Protein AF-0000000078556920 (afdb_homodimer)

Organism: NCBI:txid53326

Sequence (210 aa):
MHYLQLDPEGFAEDPSCLTLVLREEDHTIGNSLKHILCRMKDVEFCGYNVPHPLEDKILLRLQTRHGIPAGPLLLEALTHLETIFASIRGKFEKSYEDFTANGEAMHYLQLDPEGFAEDPSCLTLVLREEDHTIGNSLKHILCRMKDVEFCGYNVPHPLEDKILLRLQTRHGIPAGPLLLEALTHLETIFASIRGKFEKSYEDFTANGEA

Foldseek 3Di:
DWDKDWDVVVCVVPQQKTKMKTFQADPPVQVLLQVQQVPDPQWPDWHKDDPDPVGRMIIIMTGGHPPDGVVVVSVVSVVVVVVVVVVVVVVVVVVVCVCVVVVVD/DWDKDWDVVVCVVPQQKTKMKTFQADPPVQVLLQVQQVVDPQWPDWHKDDPDPVGRMIIIMTGGHPPDGVVVVSVVSVVVVVVVVVVVVVVVVVVVCVCVVVVVD

Radius of gyration: 18.87 Å; Cα contacts (8 Å, |Δi|>4): 352; chains: 2; bounding box: 39×63×43 Å

InterPro domains:
  IPR008193 DNA-directed RNA polymerase Rpb11, 13-16kDa subunit, conserved site [PS01154] (22-53)
  IPR009025 DNA-directed RNA polymerase, RBP11-like dimerisation domain [PF13656] (17-89)
  IPR022905 DNA-directed RNA polymerase subunit Rpo11-like [MF_00261] (10-92)
  IPR033898 DNA-directed RNA polymerases I and III subunit AC19 [cd07029] (9-92)
  IPR036603 RNA polymerase, RBP11-like subunit [G3DSA:3.30.1360.10] (5-102)
  IPR036603 RNA polymerase, RBP11-like subunit [SSF55257] (11-99)

Nearest PDB structures (foldseek):
  7ae1-assembly1_K  TM=9.166E-01  e=7.440E-09  Homo sapiens
  7aoc-assembly1_K  TM=8.907E-01  e=4.074E-08  Schizosaccharomyces pombe 972h-
  8bws-assembly1_K  TM=8.772E-01  e=4.339E-08  Saccharomyces cerevisiae S288C
  8xmc-assembly1_K  TM=8.483E-01  e=9.238E-08  Arabidopsis thaliana
  6eu2-assembly1_K  TM=8.686E-01  e=4.750E-07  Saccharomyces cerevisiae S288C

Solvent-accessible surface area (backbone atoms only — not comparable to full-atom values): 11089 Å² total; per-residue (Å²): 129,74,46,75,44,72,46,61,67,60,25,70,78,36,48,25,35,42,45,35,38,38,32,78,31,59,66,55,60,46,52,40,50,35,56,51,47,64,67,36,87,61,40,70,43,56,47,62,44,59,88,42,91,86,47,50,34,31,43,37,41,39,30,28,37,92,93,36,58,26,63,64,54,51,53,50,52,34,49,50,54,20,50,51,32,46,50,50,40,53,54,49,53,53,53,50,46,55,48,56,58,55,59,76,99,131,75,46,75,44,72,47,62,69,60,24,70,78,36,48,24,35,40,47,36,38,38,33,80,34,58,67,53,58,47,50,41,49,34,54,50,47,65,69,36,89,61,42,69,44,57,47,62,44,60,87,42,89,86,47,49,33,30,42,37,40,37,32,29,38,91,92,36,57,26,63,66,53,52,51,50,52,32,50,49,53,21,51,51,32,45,51,50,40,54,53,47,52,53,53,51,48,56,48,56,59,54,60,79,101

Secondary structure (DSSP, 8-state):
---EEE-HHHHHH-TTEEEEEEES--HHHHHHHHHHHTTSTTEEEEEEE-S-TTSSEEEEEEEEPTT--HHHHHHHHHHHHHHHHHHHHHHHHHHHHHHHHHHT-/---EEE-HHHHHH-TTEEEEEEES--HHHHHHHHHHHTTSTTEEEEEEE-S-TTSSEEEEEEEEPTT--HHHHHHHHHHHHHHHHHHHHHHHHHHHHHHHHHHT-

pLDDT: mean 87.62, std 11.42, range [39.06, 98.25]

Structure (mmCIF, N/CA/C/O backbone):
data_AF-0000000078556920-model_v1
#
loop_
_entity.id
_entity.type
_entity.pdbx_description
1 polymer 'DNA-directed RNA polymerase I subunit D'
#
loop_
_atom_site.group_PDB
_atom_site.id
_atom_site.type_symbol
_atom_site.label_atom_id
_atom_site.label_alt_id
_atom_site.label_comp_id
_atom_site.label_asym_id
_atom_site.label_entity_id
_atom_site.label_seq_id
_atom_site.pdbx_PDB_ins_code
_atom_site.Cartn_x
_atom_site.Cartn_y
_atom_site.Cartn_z
_atom_site.occupancy
_atom_site.B_iso_or_equiv
_atom_site.auth_seq_id
_atom_site.auth_comp_id
_atom_site.auth_asym_id
_atom_site.auth_atom_id
_atom_site.pdbx_PDB_model_num
ATOM 1 N N . MET A 1 1 ? -11 -11.289 10.266 1 49.44 1 MET A N 1
ATOM 2 C CA . MET A 1 1 ? -9.891 -12.18 9.922 1 49.44 1 MET A CA 1
ATOM 3 C C . MET A 1 1 ? -9.711 -12.25 8.406 1 49.44 1 MET A C 1
ATOM 5 O O . MET A 1 1 ? -10.68 -12.453 7.672 1 49.44 1 MET A O 1
ATOM 9 N N . HIS A 1 2 ? -8.617 -11.656 7.859 1 64.69 2 HIS A N 1
ATOM 10 C CA . HIS A 1 2 ? -8.406 -11.633 6.418 1 64.69 2 HIS A CA 1
ATOM 11 C C . HIS A 1 2 ? -8.156 -13.031 5.871 1 64.69 2 HIS A C 1
ATOM 13 O O . HIS A 1 2 ? -7.391 -13.805 6.457 1 64.69 2 HIS A O 1
ATOM 19 N N . TYR A 1 3 ? -9.148 -13.438 5.191 1 76.06 3 TYR A N 1
ATOM 20 C CA . TYR A 1 3 ? -9.031 -14.766 4.605 1 76.06 3 TYR A CA 1
ATOM 21 C C . TYR A 1 3 ? -8.32 -14.711 3.262 1 76.06 3 TYR A C 1
ATOM 23 O O . TYR A 1 3 ? -8.531 -13.781 2.477 1 76.06 3 TYR A O 1
ATOM 31 N N . LEU A 1 4 ? -7.297 -15.539 3.145 1 87.62 4 LEU A N 1
ATOM 32 C CA . LEU A 1 4 ? -6.543 -15.672 1.901 1 87.62 4 LEU A CA 1
ATOM 33 C C . LEU A 1 4 ? -6.664 -17.078 1.341 1 87.62 4 LEU A C 1
ATOM 35 O O . LEU A 1 4 ? -6.488 -18.062 2.07 1 87.62 4 LEU A O 1
ATOM 39 N N . GLN A 1 5 ? -7.176 -17.125 0.137 1 87.81 5 GLN A N 1
ATOM 40 C CA . GLN A 1 5 ? -7.312 -18.422 -0.519 1 87.81 5 GLN A CA 1
ATOM 41 C C . GLN A 1 5 ? -6.48 -18.469 -1.798 1 87.81 5 GLN A C 1
ATOM 43 O O . GLN A 1 5 ? -6.543 -17.562 -2.627 1 87.81 5 GLN A O 1
ATOM 48 N N . LEU A 1 6 ? -5.691 -19.469 -1.879 1 88.06 6 LEU A N 1
ATOM 49 C CA . LEU A 1 6 ? -4.895 -19.734 -3.068 1 88.06 6 LEU A CA 1
ATOM 50 C C . LEU A 1 6 ? -5.508 -20.875 -3.889 1 88.06 6 LEU A C 1
ATOM 52 O O . LEU A 1 6 ? -6.16 -21.766 -3.338 1 88.06 6 LEU A O 1
ATOM 56 N N . ASP A 1 7 ? -5.484 -20.734 -5.238 1 85.25 7 ASP A N 1
ATOM 57 C CA . ASP A 1 7 ? -5.859 -21.828 -6.125 1 85.25 7 ASP A CA 1
ATOM 58 C C . ASP A 1 7 ? -4.688 -22.781 -6.352 1 85.25 7 ASP A C 1
ATOM 60 O O . ASP A 1 7 ? -3.934 -22.625 -7.316 1 85.25 7 ASP A O 1
ATOM 64 N N . PRO A 1 8 ? -4.648 -23.797 -5.574 1 83.38 8 PRO A N 1
ATOM 65 C CA . PRO A 1 8 ? -3.475 -24.672 -5.652 1 83.38 8 PRO A CA 1
ATOM 66 C C . PRO A 1 8 ? -3.434 -25.484 -6.941 1 83.38 8 PRO A C 1
ATOM 68 O O . PRO A 1 8 ? -2.354 -25.797 -7.449 1 83.38 8 PRO A O 1
ATOM 71 N N . GLU A 1 9 ? -4.617 -25.828 -7.363 1 84.56 9 GLU A N 1
ATOM 72 C CA . GLU A 1 9 ? -4.668 -26.625 -8.586 1 84.56 9 GLU A CA 1
ATOM 73 C C . GLU A 1 9 ? -4.152 -25.828 -9.781 1 84.56 9 GLU A C 1
ATOM 75 O O . GLU A 1 9 ? -3.336 -26.344 -10.562 1 84.56 9 GLU A O 1
ATOM 80 N N . GLY A 1 10 ? -4.68 -24.625 -9.898 1 86.5 10 GLY A N 1
ATOM 81 C CA . GLY A 1 10 ? -4.195 -23.781 -10.977 1 86.5 10 GLY A CA 1
ATOM 82 C C . GLY A 1 10 ? -2.705 -23.516 -10.898 1 86.5 10 GLY A C 1
ATOM 83 O O . GLY A 1 10 ? -2.01 -23.531 -11.914 1 86.5 10 GLY A O 1
ATOM 84 N N . PHE A 1 11 ? -2.229 -23.359 -9.797 1 88.38 11 PHE A N 1
ATOM 85 C CA . PHE A 1 11 ? -0.821 -23.047 -9.578 1 88.38 11 PHE A CA 1
ATOM 86 C C . PHE A 1 11 ? 0.053 -24.266 -9.859 1 88.38 11 PHE A C 1
ATOM 88 O O . PHE A 1 11 ? 1.164 -24.125 -10.375 1 88.38 11 PHE A O 1
ATOM 95 N N . ALA A 1 12 ? -0.425 -25.406 -9.516 1 86.38 12 ALA A N 1
ATOM 96 C CA . ALA A 1 12 ? 0.303 -26.641 -9.797 1 86.38 12 ALA A CA 1
ATOM 97 C C . ALA A 1 12 ? 0.448 -26.875 -11.297 1 86.38 12 ALA A C 1
ATOM 99 O O . ALA A 1 12 ? 1.488 -27.344 -11.766 1 86.38 12 ALA A O 1
ATOM 100 N N . GLU A 1 13 ? -0.584 -26.547 -12.016 1 90.62 13 GLU A N 1
ATOM 101 C CA . GLU A 1 13 ? -0.593 -26.719 -13.469 1 90.62 13 GLU A CA 1
ATOM 102 C C . GLU A 1 13 ? 0.362 -25.734 -14.141 1 90.62 13 GLU A C 1
ATOM 104 O O . GLU A 1 13 ? 1.048 -26.094 -15.102 1 90.62 13 GLU A O 1
ATOM 109 N N . ASP A 1 14 ? 0.4 -24.5 -13.633 1 93.88 14 ASP A N 1
ATOM 110 C CA . ASP A 1 14 ? 1.263 -23.453 -14.156 1 93.88 14 ASP A CA 1
ATOM 111 C C . ASP A 1 14 ? 1.838 -22.594 -13.023 1 93.88 14 ASP A C 1
ATOM 113 O O . ASP A 1 14 ? 1.221 -21.609 -12.602 1 93.88 14 ASP A O 1
ATOM 117 N N . PRO A 1 15 ? 3.033 -22.828 -12.578 1 93.94 15 PRO A N 1
ATOM 118 C CA . PRO A 1 15 ? 3.633 -22.141 -11.438 1 93.94 15 PRO A CA 1
ATOM 119 C C . PRO A 1 15 ? 3.861 -20.656 -11.703 1 93.94 15 PRO A C 1
ATOM 121 O O . PRO A 1 15 ? 4.148 -19.891 -10.773 1 93.94 15 PRO A O 1
ATOM 124 N N . SER A 1 16 ? 3.723 -20.312 -13.008 1 96.56 16 SER A N 1
ATOM 125 C CA . SER A 1 16 ? 3.9 -18.891 -13.344 1 96.56 16 SER A CA 1
ATOM 126 C C . SER A 1 16 ? 2.59 -18.125 -13.219 1 96.56 16 SER A C 1
ATOM 128 O O . SER A 1 16 ? 2.562 -16.906 -13.383 1 96.56 16 SER A O 1
ATOM 130 N N . CYS A 1 17 ? 1.573 -18.844 -12.898 1 95.81 17 CYS A N 1
ATOM 131 C CA . CYS A 1 17 ? 0.247 -18.25 -12.766 1 95.81 17 CYS A CA 1
ATOM 132 C C . CYS A 1 17 ? -0.309 -18.469 -11.359 1 95.81 17 CYS A C 1
ATOM 134 O O . CYS A 1 17 ? -0.398 -19.609 -10.891 1 95.81 17 CYS A O 1
ATOM 136 N N . LEU A 1 18 ? -0.634 -17.391 -10.711 1 95.31 18 LEU A N 1
ATOM 137 C CA . LEU A 1 18 ? -1.156 -17.453 -9.352 1 95.31 18 LEU A CA 1
ATOM 138 C C . LEU A 1 18 ? -2.455 -16.656 -9.234 1 95.31 18 LEU A C 1
ATOM 140 O O . LEU A 1 18 ? -2.545 -15.531 -9.734 1 95.31 18 LEU A O 1
ATOM 144 N N . THR A 1 19 ? -3.443 -17.266 -8.719 1 93.81 19 THR A N 1
ATOM 145 C CA . THR A 1 19 ? -4.711 -16.625 -8.398 1 93.81 19 THR A CA 1
ATOM 146 C C . THR A 1 19 ? -4.984 -16.672 -6.895 1 93.81 19 THR A C 1
ATOM 148 O O . THR A 1 19 ? -4.859 -17.734 -6.277 1 93.81 19 THR A O 1
ATOM 151 N N . LEU A 1 20 ? -5.336 -15.508 -6.418 1 93.38 20 LEU A N 1
ATOM 152 C CA . LEU A 1 20 ? -5.527 -15.367 -4.98 1 93.38 20 LEU A CA 1
ATOM 153 C C . LEU A 1 20 ? -6.832 -14.641 -4.672 1 93.38 20 LEU A C 1
ATOM 155 O O . LEU A 1 20 ? -7.18 -13.664 -5.344 1 93.38 20 LEU A O 1
ATOM 159 N N . VAL A 1 21 ? -7.523 -15.133 -3.672 1 91 21 VAL A N 1
ATOM 160 C CA . VAL A 1 21 ? -8.703 -14.445 -3.15 1 91 21 VAL A CA 1
ATOM 161 C C . VAL A 1 21 ? -8.383 -13.82 -1.794 1 91 21 VAL A C 1
ATOM 163 O O . VAL A 1 21 ? -7.895 -14.508 -0.891 1 91 21 VAL A O 1
ATOM 166 N N . LEU A 1 22 ? -8.5 -12.547 -1.725 1 90.12 22 LEU A N 1
ATOM 167 C CA . LEU A 1 22 ? -8.32 -11.812 -0.479 1 90.12 22 LEU A CA 1
ATOM 168 C C . LEU A 1 22 ? -9.656 -11.281 0.039 1 90.12 22 LEU A C 1
ATOM 170 O O . LEU A 1 22 ? -10.344 -10.531 -0.658 1 90.12 22 LEU A O 1
ATOM 174 N N . ARG A 1 23 ? -9.945 -11.555 1.294 1 84.19 23 ARG A N 1
ATOM 175 C CA . ARG A 1 23 ? -11.227 -11.141 1.854 1 84.19 23 ARG A CA 1
ATOM 176 C C . ARG A 1 23 ? -11.062 -9.945 2.783 1 84.19 23 ARG A C 1
ATOM 178 O O . ARG A 1 23 ? -10 -9.758 3.375 1 84.19 23 ARG A O 1
ATOM 185 N N . GLU A 1 24 ? -12.148 -9.156 2.971 1 73.94 24 GLU A N 1
ATOM 186 C CA . GLU A 1 24 ? -12.258 -7.988 3.838 1 73.94 24 GLU A CA 1
ATOM 187 C C . GLU A 1 24 ? -11.328 -6.875 3.379 1 73.94 24 GLU A C 1
ATOM 189 O O . GLU A 1 24 ? -10.75 -6.16 4.203 1 73.94 24 GLU A O 1
ATOM 194 N N . GLU A 1 25 ? -11.031 -7.055 2.221 1 64.81 25 GLU A N 1
ATOM 195 C CA . GLU A 1 25 ? -10.18 -6.023 1.637 1 64.81 25 GLU A CA 1
ATOM 196 C C . GLU A 1 25 ? -10.82 -5.422 0.388 1 64.81 25 GLU A C 1
ATOM 198 O O . GLU A 1 25 ? -11.617 -6.078 -0.285 1 64.81 25 GLU A O 1
ATOM 203 N N . ASP A 1 26 ? -10.688 -4.102 0.328 1 68.38 26 ASP A N 1
ATOM 204 C CA . ASP A 1 26 ? -11.203 -3.465 -0.88 1 68.38 26 ASP A CA 1
ATOM 205 C C . ASP A 1 26 ? -10.078 -3.143 -1.855 1 68.38 26 ASP A C 1
ATOM 207 O O . ASP A 1 26 ? -9.023 -3.781 -1.825 1 68.38 26 ASP A O 1
ATOM 211 N N . HIS A 1 27 ? -10.391 -2.135 -2.57 1 78.19 27 HIS A N 1
ATOM 212 C CA . HIS A 1 27 ? -9.578 -1.709 -3.705 1 78.19 27 HIS A CA 1
ATOM 213 C C . HIS A 1 27 ? -8.203 -1.241 -3.254 1 78.19 27 HIS A C 1
ATOM 215 O O . HIS A 1 27 ? -7.242 -1.279 -4.027 1 78.19 27 HIS A O 1
ATOM 221 N N . THR A 1 28 ? -8.195 -1.117 -1.948 1 77.69 28 THR A N 1
ATOM 222 C CA . THR A 1 28 ? -6.941 -0.54 -1.484 1 77.69 28 THR A CA 1
ATOM 223 C C . THR A 1 28 ? -5.797 -1.534 -1.65 1 77.69 28 THR A C 1
ATOM 225 O O . THR A 1 28 ? -4.773 -1.215 -2.26 1 77.69 28 THR A O 1
ATOM 228 N N . ILE A 1 29 ? -5.902 -2.779 -1.329 1 85.38 29 ILE A N 1
ATOM 229 C CA . ILE A 1 29 ? -4.863 -3.801 -1.395 1 85.38 29 ILE A CA 1
ATOM 230 C C . ILE A 1 29 ? -4.629 -4.207 -2.848 1 85.38 29 ILE A C 1
ATOM 232 O O . ILE A 1 29 ? -3.486 -4.238 -3.312 1 85.38 29 ILE A O 1
ATOM 236 N N . GLY A 1 30 ? -5.742 -4.438 -3.527 1 88.81 30 GLY A N 1
ATOM 237 C CA . GLY A 1 30 ? -5.633 -4.793 -4.934 1 88.81 30 GLY A CA 1
ATOM 238 C C . GLY A 1 30 ? -4.859 -3.773 -5.75 1 88.81 30 GLY A C 1
ATOM 239 O O . GLY A 1 30 ? -3.967 -4.133 -6.516 1 88.81 30 GLY A O 1
ATOM 240 N N . ASN A 1 31 ? -5.234 -2.547 -5.5 1 86.56 31 ASN A N 1
ATOM 241 C CA . ASN A 1 31 ? -4.598 -1.449 -6.223 1 86.56 31 ASN A CA 1
ATOM 242 C C . ASN A 1 31 ? -3.107 -1.357 -5.902 1 86.56 31 ASN A C 1
ATOM 244 O O . ASN A 1 31 ? -2.287 -1.186 -6.805 1 86.56 31 ASN A O 1
ATOM 248 N N . SER A 1 32 ? -2.746 -1.462 -4.676 1 87.81 32 SER A N 1
ATOM 249 C CA . SER A 1 32 ? -1.354 -1.357 -4.25 1 87.81 32 SER A CA 1
ATOM 250 C C . SER A 1 32 ? -0.513 -2.492 -4.824 1 87.81 32 SER A C 1
ATOM 252 O O . SER A 1 32 ? 0.58 -2.26 -5.344 1 87.81 32 SER A O 1
ATOM 254 N N . LEU A 1 33 ? -1.027 -3.639 -4.762 1 91.5 33 LEU A N 1
ATOM 255 C CA . LEU A 1 33 ? -0.315 -4.801 -5.277 1 91.5 33 LEU A CA 1
ATOM 256 C C . LEU A 1 33 ? -0.15 -4.711 -6.793 1 91.5 33 LEU A C 1
ATOM 258 O O . LEU A 1 33 ? 0.941 -4.945 -7.316 1 91.5 33 LEU A O 1
ATOM 262 N N . LYS A 1 34 ? -1.208 -4.363 -7.414 1 91.25 34 LYS A N 1
ATOM 263 C CA . LYS A 1 34 ? -1.12 -4.219 -8.867 1 91.25 34 LYS A CA 1
ATOM 264 C C . LYS A 1 34 ? -0.047 -3.205 -9.25 1 91.25 34 LYS A C 1
ATOM 266 O O . LYS A 1 34 ? 0.768 -3.463 -10.141 1 91.25 34 LYS A O 1
ATOM 271 N N . HIS A 1 35 ? -0.033 -2.143 -8.578 1 87.75 35 HIS A N 1
ATOM 272 C CA . HIS A 1 35 ? 0.879 -1.051 -8.898 1 87.75 35 HIS A CA 1
ATOM 273 C C . HIS A 1 35 ? 2.334 -1.49 -8.766 1 87.75 35 HIS A C 1
ATOM 275 O O . HIS A 1 35 ? 3.168 -1.153 -9.609 1 87.75 35 HIS A O 1
ATOM 281 N N . ILE A 1 36 ? 2.67 -2.236 -7.777 1 89 36 ILE A N 1
ATOM 282 C CA . ILE A 1 36 ? 4.062 -2.615 -7.562 1 89 36 ILE A CA 1
ATOM 283 C C . ILE A 1 36 ? 4.414 -3.803 -8.453 1 89 36 ILE A C 1
ATOM 285 O O . ILE A 1 36 ? 5.516 -3.861 -9.016 1 89 36 ILE A O 1
ATOM 289 N N . LEU A 1 37 ? 3.521 -4.738 -8.578 1 94.25 37 LEU A N 1
ATOM 290 C CA . LEU A 1 37 ? 3.805 -5.953 -9.336 1 94.25 37 LEU A CA 1
ATOM 291 C C . LEU A 1 37 ? 4.02 -5.637 -10.812 1 94.25 37 LEU A C 1
ATOM 293 O O . LEU A 1 37 ? 4.922 -6.195 -11.445 1 94.25 37 LEU A O 1
ATOM 297 N N . CYS A 1 38 ? 3.305 -4.715 -11.32 1 92.88 38 CYS A N 1
ATOM 298 C CA . CYS A 1 38 ? 3.406 -4.359 -12.727 1 92.88 38 CYS A CA 1
ATOM 299 C C . CYS A 1 38 ? 4.746 -3.695 -13.031 1 92.88 38 CYS A C 1
ATOM 301 O O . CYS A 1 38 ? 5.141 -3.588 -14.195 1 92.88 38 CYS A O 1
ATOM 303 N N . ARG A 1 39 ? 5.41 -3.342 -12.062 1 87.62 39 ARG A N 1
ATOM 304 C CA . ARG A 1 39 ? 6.695 -2.678 -12.25 1 87.62 39 ARG A CA 1
ATOM 305 C C . ARG A 1 39 ? 7.848 -3.674 -12.156 1 87.62 39 ARG A C 1
ATOM 307 O O . ARG A 1 39 ? 9 -3.324 -12.414 1 87.62 39 ARG A O 1
ATOM 314 N N . MET A 1 40 ? 7.562 -4.875 -11.812 1 92.25 40 MET A N 1
ATOM 315 C CA . MET A 1 40 ? 8.594 -5.898 -11.68 1 92.25 40 MET A CA 1
ATOM 316 C C . MET A 1 40 ? 8.906 -6.535 -13.031 1 92.25 40 MET A C 1
ATOM 318 O O . MET A 1 40 ? 7.996 -6.891 -13.781 1 92.25 40 MET A O 1
ATOM 322 N N . LYS A 1 41 ? 10.117 -6.695 -13.32 1 95.06 41 LYS A N 1
ATOM 323 C CA . LYS A 1 41 ? 10.586 -7.109 -14.641 1 95.06 41 LYS A CA 1
ATOM 324 C C . LYS A 1 41 ? 10.086 -8.508 -14.984 1 95.06 41 LYS A C 1
ATOM 326 O O . LYS A 1 41 ? 9.852 -8.82 -16.156 1 95.06 41 LYS A O 1
ATOM 331 N N . ASP A 1 42 ? 9.883 -9.367 -14 1 97.5 42 ASP A N 1
ATOM 332 C CA . ASP A 1 42 ? 9.547 -10.766 -14.266 1 97.5 42 ASP A CA 1
ATOM 333 C C . ASP A 1 42 ? 8.031 -10.969 -14.258 1 97.5 42 ASP A C 1
ATOM 335 O O . ASP A 1 42 ? 7.551 -12.094 -14.391 1 97.5 42 ASP A O 1
ATOM 339 N N . VAL A 1 43 ? 7.277 -9.859 -14.148 1 97.62 43 VAL A N 1
ATOM 340 C CA . VAL A 1 43 ? 5.82 -9.938 -14.164 1 97.62 43 VAL A CA 1
ATOM 341 C C . VAL A 1 43 ? 5.301 -9.656 -15.57 1 97.62 43 VAL A C 1
ATOM 343 O O . VAL A 1 43 ? 5.684 -8.656 -16.188 1 97.62 43 VAL A O 1
ATOM 346 N N . GLU A 1 44 ? 4.562 -10.531 -16.062 1 97.88 44 GLU A N 1
ATOM 347 C CA . GLU A 1 44 ? 3.934 -10.352 -17.375 1 97.88 44 GLU A CA 1
ATOM 348 C C . GLU A 1 44 ? 2.604 -9.617 -17.25 1 97.88 44 GLU A C 1
ATOM 350 O O . GLU A 1 44 ? 2.291 -8.742 -18.062 1 97.88 44 GLU A O 1
ATOM 355 N N . PHE A 1 45 ? 1.924 -10.008 -16.312 1 97.88 45 PHE A N 1
ATOM 356 C CA . PHE A 1 45 ? 0.599 -9.43 -16.109 1 97.88 45 PHE A CA 1
ATOM 357 C C . PHE A 1 45 ? 0.185 -9.523 -14.648 1 97.88 45 PHE A C 1
ATOM 359 O O . PHE A 1 45 ? 0.466 -10.523 -13.984 1 97.88 45 PHE A O 1
ATOM 366 N N . CYS A 1 46 ? -0.496 -8.438 -14.117 1 97.25 46 CYS A N 1
ATOM 367 C CA . CYS A 1 46 ? -1.165 -8.461 -12.82 1 97.25 46 CYS A CA 1
ATOM 368 C C . CYS A 1 46 ? -2.467 -7.668 -12.867 1 97.25 46 CYS A C 1
ATOM 370 O O . CYS A 1 46 ? -2.504 -6.559 -13.398 1 97.25 46 CYS A O 1
ATOM 372 N N . GLY A 1 47 ? -3.492 -8.227 -12.375 1 94.94 47 GLY A N 1
ATOM 373 C CA . GLY A 1 47 ? -4.789 -7.574 -12.266 1 94.94 47 GLY A CA 1
ATOM 374 C C . GLY A 1 47 ? -5.582 -8.039 -11.055 1 94.94 47 GLY A C 1
ATOM 375 O O . GLY A 1 47 ? -5.238 -9.039 -10.422 1 94.94 47 GLY A O 1
ATOM 376 N N . TYR A 1 48 ? -6.461 -7.164 -10.68 1 92.81 48 TYR A N 1
ATOM 377 C CA . TYR A 1 48 ? -7.375 -7.59 -9.625 1 92.81 48 TYR A CA 1
ATOM 378 C C . TYR A 1 48 ? -8.805 -7.168 -9.945 1 92.81 48 TYR A C 1
ATOM 380 O O . TYR A 1 48 ? -9.031 -6.207 -10.688 1 92.81 48 TYR A O 1
ATOM 388 N N . ASN A 1 49 ? -9.758 -7.941 -9.547 1 89.25 49 ASN A N 1
ATOM 389 C CA . ASN A 1 49 ? -11.172 -7.641 -9.703 1 89.25 49 ASN A CA 1
ATOM 390 C C . ASN A 1 49 ? -11.922 -7.781 -8.383 1 89.25 49 ASN A C 1
ATOM 392 O O . ASN A 1 49 ? -11.453 -8.453 -7.461 1 89.25 49 ASN A O 1
ATOM 396 N N . VAL A 1 50 ? -12.992 -6.969 -8.367 1 85.38 50 VAL A N 1
ATOM 397 C CA . VAL A 1 50 ? -13.945 -7.094 -7.273 1 85.38 50 VAL A CA 1
ATOM 398 C C . VAL A 1 50 ? -15.234 -7.746 -7.777 1 85.38 50 VAL A C 1
ATOM 400 O O . VAL A 1 50 ? -16.094 -7.07 -8.336 1 85.38 50 VAL A O 1
ATOM 403 N N . PRO A 1 51 ? -15.297 -9.055 -7.684 1 80.88 51 PRO A N 1
ATOM 404 C CA . PRO A 1 51 ? -16.406 -9.773 -8.32 1 80.88 51 PRO A CA 1
ATOM 405 C C . PRO A 1 51 ? -17.766 -9.242 -7.914 1 80.88 51 PRO A C 1
ATOM 407 O O . PRO A 1 51 ? -18.703 -9.234 -8.727 1 80.88 51 PRO A O 1
ATOM 410 N N . HIS A 1 52 ? -18.031 -8.953 -6.625 1 78.88 52 HIS A N 1
ATOM 411 C CA . HIS A 1 52 ? -19.297 -8.367 -6.203 1 78.88 52 HIS A CA 1
ATOM 412 C C . HIS A 1 52 ? -19.062 -7.105 -5.383 1 78.88 52 HIS A C 1
ATOM 414 O O . HIS A 1 52 ? -18.484 -7.16 -4.297 1 78.88 52 HIS A O 1
ATOM 420 N N . PRO A 1 53 ? -19.516 -6.027 -5.895 1 69.12 53 PRO A N 1
ATOM 421 C CA . PRO A 1 53 ? -19.281 -4.746 -5.227 1 69.12 53 PRO A CA 1
ATOM 422 C C . PRO A 1 53 ? -19.719 -4.75 -3.766 1 69.12 53 PRO A C 1
ATOM 424 O O . PRO A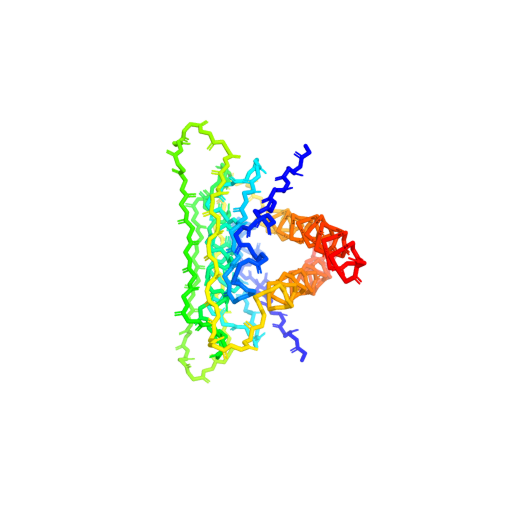 1 53 ? -19.219 -3.961 -2.963 1 69.12 53 PRO A O 1
ATOM 427 N N . LEU A 1 54 ? -20.547 -5.742 -3.58 1 73.69 54 LEU A N 1
ATOM 428 C CA . LEU A 1 54 ? -21.078 -5.754 -2.221 1 73.69 54 LEU A CA 1
ATOM 429 C C . LEU A 1 54 ? -20.234 -6.668 -1.325 1 73.69 54 LEU A C 1
ATOM 431 O O . LEU A 1 54 ? -20.391 -6.645 -0.101 1 73.69 54 LEU A O 1
ATOM 435 N N . GLU A 1 55 ? -19.406 -7.398 -1.985 1 73.69 55 GLU A N 1
ATOM 436 C CA . GLU A 1 55 ? -18.547 -8.273 -1.203 1 73.69 55 GLU A CA 1
ATOM 437 C C . GLU A 1 55 ? -17.172 -7.652 -0.997 1 73.69 55 GLU A C 1
ATOM 439 O O . GLU A 1 55 ? -16.625 -7.023 -1.905 1 73.69 55 GLU A O 1
ATOM 444 N N . ASP A 1 56 ? -16.719 -7.816 0.25 1 79 56 ASP A N 1
ATOM 445 C CA . ASP A 1 56 ? -15.391 -7.328 0.594 1 79 56 ASP A CA 1
ATOM 446 C C . ASP A 1 56 ? -14.32 -8.367 0.254 1 79 56 ASP A C 1
ATOM 448 O O . ASP A 1 56 ? -13.68 -8.922 1.148 1 79 56 ASP A O 1
ATOM 452 N N . LYS A 1 57 ? -14.312 -8.742 -1.03 1 84.88 57 LYS A N 1
ATOM 453 C CA . LYS A 1 57 ? -13.281 -9.672 -1.48 1 84.88 57 LYS A CA 1
ATOM 454 C C . LYS A 1 57 ? -12.703 -9.234 -2.824 1 84.88 57 LYS A C 1
ATOM 456 O O . LYS A 1 57 ? -13.406 -8.656 -3.654 1 84.88 57 LYS A O 1
ATOM 461 N N . ILE A 1 58 ? -11.445 -9.5 -2.984 1 88.81 58 ILE A N 1
ATOM 462 C CA . ILE A 1 58 ? -10.82 -9.227 -4.273 1 88.81 58 ILE A CA 1
ATOM 463 C C . ILE A 1 58 ? -10.156 -10.5 -4.801 1 88.81 58 ILE A C 1
ATOM 465 O O . ILE A 1 58 ? -9.719 -11.352 -4.023 1 88.81 58 ILE A O 1
ATOM 469 N N . LEU A 1 59 ? -10.281 -10.656 -6.125 1 92.19 59 LEU A N 1
ATOM 470 C CA . LEU A 1 59 ? -9.531 -11.695 -6.824 1 92.19 59 LEU A CA 1
ATOM 471 C C . LEU A 1 59 ? -8.305 -11.117 -7.512 1 92.19 59 LEU A C 1
ATOM 473 O O . LEU A 1 59 ? -8.422 -10.227 -8.359 1 92.19 59 LEU A O 1
ATOM 477 N N . LEU A 1 60 ? -7.125 -11.586 -7.074 1 95.12 60 LEU A N 1
ATOM 478 C CA . LEU A 1 60 ? -5.859 -11.141 -7.652 1 95.12 60 LEU A CA 1
ATOM 479 C C . LEU A 1 60 ? -5.273 -12.211 -8.562 1 95.12 60 LEU A C 1
ATOM 481 O O . LEU A 1 60 ? -5.156 -13.375 -8.164 1 95.12 60 LEU A O 1
ATOM 485 N N . ARG A 1 61 ? -5.008 -11.82 -9.766 1 95.94 61 ARG A N 1
ATOM 486 C CA . ARG A 1 61 ? -4.312 -12.711 -10.688 1 95.94 61 ARG A CA 1
ATOM 487 C C . ARG A 1 61 ? -2.932 -12.164 -11.039 1 95.94 61 ARG A C 1
ATOM 489 O O . ARG A 1 61 ? -2.789 -10.984 -11.367 1 95.94 61 ARG A O 1
ATOM 496 N N . LEU A 1 62 ? -1.938 -13.031 -10.914 1 97.81 62 LEU A N 1
ATOM 497 C CA . LEU A 1 62 ? -0.547 -12.703 -11.211 1 97.81 62 LEU A CA 1
ATOM 498 C C . LEU A 1 62 ? 0.04 -13.703 -12.203 1 97.81 62 LEU A C 1
ATOM 500 O O . LEU A 1 62 ? -0.031 -14.914 -11.992 1 97.81 62 LEU A O 1
ATOM 504 N N . GLN A 1 63 ? 0.474 -13.164 -13.305 1 98.19 63 GLN A N 1
ATOM 505 C CA . GLN A 1 63 ? 1.159 -13.961 -14.32 1 98.19 63 GLN A CA 1
ATOM 506 C C . GLN A 1 63 ? 2.607 -13.508 -14.484 1 98.19 63 GLN A C 1
ATOM 508 O O . GLN A 1 63 ? 2.871 -12.336 -14.758 1 98.19 63 GLN A O 1
ATOM 513 N N . THR A 1 64 ? 3.547 -14.438 -14.273 1 98.19 64 THR A N 1
ATOM 514 C CA . THR A 1 64 ? 4.961 -14.133 -14.461 1 98.19 64 THR A CA 1
ATOM 515 C C . THR A 1 64 ? 5.469 -14.703 -15.773 1 98.19 64 THR A C 1
ATOM 517 O O . THR A 1 64 ? 4.73 -15.391 -16.484 1 98.19 64 THR A O 1
ATOM 520 N N . ARG A 1 65 ? 6.703 -14.305 -16.141 1 97.25 65 ARG A N 1
ATOM 521 C CA . ARG A 1 65 ? 7.328 -14.812 -17.359 1 97.25 65 ARG A CA 1
ATOM 522 C C . ARG A 1 65 ? 7.547 -16.312 -17.281 1 97.25 65 ARG A C 1
ATOM 524 O O . ARG A 1 65 ? 7.609 -16.891 -16.188 1 97.25 65 ARG A O 1
ATOM 531 N N . HIS A 1 66 ? 7.676 -16.953 -18.453 1 93.19 66 HIS A N 1
ATOM 532 C CA . HIS A 1 66 ? 7.844 -18.406 -18.531 1 93.19 66 HIS A CA 1
ATOM 533 C C . HIS A 1 66 ? 9.016 -18.875 -17.672 1 93.19 66 HIS A C 1
ATOM 535 O O . HIS A 1 66 ? 10.102 -18.297 -17.734 1 93.19 66 HIS A O 1
ATOM 541 N N . GLY A 1 67 ? 8.773 -19.828 -16.844 1 94.12 67 GLY A N 1
ATOM 542 C CA . GLY A 1 67 ? 9.828 -20.422 -16.047 1 94.12 67 GLY A CA 1
ATOM 543 C C . GLY A 1 67 ? 10.031 -19.719 -14.711 1 94.12 67 GLY A C 1
ATOM 544 O O . GLY A 1 67 ? 10.828 -20.172 -13.883 1 94.12 67 GLY A O 1
ATOM 545 N N . ILE A 1 68 ? 9.367 -18.656 -14.484 1 96.19 68 ILE A N 1
ATOM 546 C CA . ILE A 1 68 ? 9.5 -17.891 -13.25 1 96.19 68 ILE A CA 1
ATOM 547 C C . ILE A 1 68 ? 8.273 -18.125 -12.367 1 96.19 68 ILE A C 1
ATOM 549 O O . ILE A 1 68 ? 7.156 -17.766 -12.734 1 96.19 68 ILE A O 1
ATOM 553 N N . PRO A 1 69 ? 8.5 -18.75 -11.211 1 95.81 69 PRO A N 1
ATOM 554 C CA . PRO A 1 69 ? 7.352 -18.984 -10.328 1 95.81 69 PRO A CA 1
ATOM 555 C C . PRO A 1 69 ? 6.758 -17.688 -9.773 1 95.81 69 PRO A C 1
ATOM 557 O O . PRO A 1 69 ? 7.496 -16.781 -9.398 1 95.81 69 PRO A O 1
ATOM 560 N N . ALA A 1 70 ? 5.484 -17.578 -9.695 1 97.06 70 ALA A N 1
ATOM 561 C CA . ALA A 1 70 ? 4.77 -16.375 -9.281 1 97.06 70 ALA A CA 1
ATOM 562 C C . ALA A 1 70 ? 4.809 -16.203 -7.766 1 97.06 70 ALA A C 1
ATOM 564 O O . ALA A 1 70 ? 4.785 -15.078 -7.262 1 97.06 70 ALA A O 1
ATOM 565 N N . GLY A 1 71 ? 4.867 -17.297 -7.055 1 95.44 71 GLY A N 1
ATOM 566 C CA . GLY A 1 71 ? 4.789 -17.297 -5.602 1 95.44 71 GLY A CA 1
ATOM 567 C C . GLY A 1 71 ? 5.848 -16.422 -4.953 1 95.44 71 GLY A C 1
ATOM 568 O O . GLY A 1 71 ? 5.523 -15.484 -4.215 1 95.44 71 GLY A O 1
ATOM 569 N N . PRO A 1 72 ? 7.121 -16.703 -5.281 1 95.88 72 PRO A N 1
ATOM 570 C CA . PRO A 1 72 ? 8.203 -15.906 -4.691 1 95.88 72 PRO A CA 1
ATOM 571 C C . PRO A 1 72 ? 8.102 -14.422 -5.047 1 95.88 72 PRO A C 1
ATOM 573 O O . PRO A 1 72 ? 8.461 -13.57 -4.234 1 95.88 72 PRO A O 1
ATOM 576 N N . LEU A 1 73 ? 7.598 -14.109 -6.207 1 96.62 73 LEU A N 1
ATOM 577 C CA . LEU A 1 73 ? 7.48 -12.719 -6.613 1 96.62 73 LEU A CA 1
ATOM 578 C C . LEU A 1 73 ? 6.398 -12.008 -5.809 1 96.62 73 LEU A C 1
ATOM 580 O O . LEU A 1 73 ? 6.559 -10.844 -5.434 1 96.62 73 LEU A O 1
ATOM 584 N N . LEU A 1 74 ? 5.301 -12.727 -5.586 1 96.81 74 LEU A N 1
ATOM 585 C CA . LEU A 1 74 ? 4.266 -12.133 -4.742 1 96.81 74 LEU A CA 1
ATOM 586 C C . LEU A 1 74 ? 4.785 -11.906 -3.326 1 96.81 74 LEU A C 1
ATOM 588 O O . LEU A 1 74 ? 4.551 -10.844 -2.736 1 96.81 74 LEU A O 1
ATOM 592 N N . LEU A 1 75 ? 5.504 -12.875 -2.834 1 96.44 75 LEU A N 1
ATOM 593 C CA . LEU A 1 75 ? 6.066 -12.742 -1.493 1 96.44 75 LEU A CA 1
ATOM 594 C C . LEU A 1 75 ? 7.02 -11.547 -1.42 1 96.44 75 LEU A C 1
ATOM 596 O O . LEU A 1 75 ? 6.996 -10.789 -0.449 1 96.44 75 LEU A O 1
ATOM 600 N N . GLU A 1 76 ? 7.793 -11.383 -2.355 1 96 76 GLU A N 1
ATOM 601 C CA . GLU A 1 76 ? 8.719 -10.258 -2.438 1 96 76 GLU A CA 1
ATOM 602 C C . GLU A 1 76 ? 7.973 -8.922 -2.449 1 96 76 GLU A C 1
ATOM 604 O O . GLU A 1 76 ? 8.344 -7.992 -1.736 1 96 76 GLU A O 1
ATOM 609 N N . ALA A 1 77 ? 6.949 -8.82 -3.273 1 94.56 77 ALA A N 1
ATOM 610 C CA . ALA A 1 77 ? 6.152 -7.602 -3.373 1 94.56 77 ALA A CA 1
ATOM 611 C C . ALA A 1 77 ? 5.496 -7.266 -2.037 1 94.56 77 ALA A C 1
ATOM 613 O O . ALA A 1 77 ? 5.547 -6.117 -1.586 1 94.56 77 ALA A O 1
ATOM 614 N N . LEU A 1 78 ? 4.941 -8.258 -1.393 1 95.19 78 LEU A N 1
ATOM 615 C CA . LEU A 1 78 ? 4.289 -8.062 -0.101 1 95.19 78 LEU A CA 1
ATOM 616 C C . LEU A 1 78 ? 5.297 -7.617 0.954 1 95.19 78 LEU A C 1
ATOM 618 O O . LEU A 1 78 ? 5.016 -6.707 1.738 1 95.19 78 LEU A O 1
ATOM 622 N N . THR A 1 79 ? 6.473 -8.211 0.964 1 95.38 79 THR A N 1
ATOM 623 C CA . THR A 1 79 ? 7.535 -7.848 1.894 1 95.38 79 THR A CA 1
ATOM 624 C C . THR A 1 79 ? 7.98 -6.406 1.663 1 95.38 79 THR A C 1
ATOM 626 O O . THR A 1 79 ? 8.172 -5.648 2.617 1 95.38 79 THR A O 1
ATOM 629 N N . HIS A 1 80 ? 8.102 -6.047 0.458 1 91.38 80 HIS A N 1
ATOM 630 C CA . HIS A 1 80 ? 8.508 -4.691 0.104 1 91.38 80 HIS A CA 1
ATOM 631 C C . HI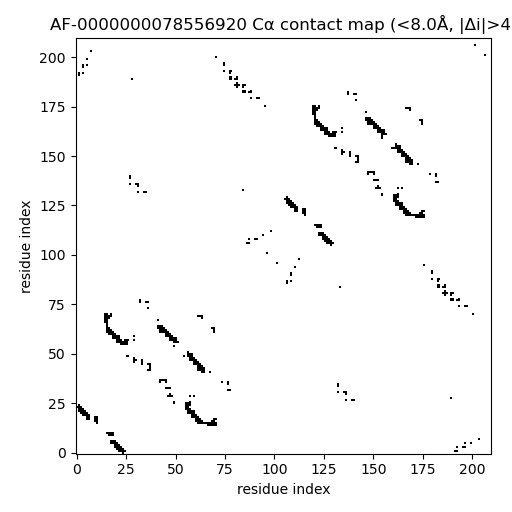S A 1 80 ? 7.5 -3.662 0.608 1 91.38 80 HIS A C 1
ATOM 633 O O . HIS A 1 80 ? 7.875 -2.699 1.283 1 91.38 80 HIS A O 1
ATOM 639 N N . LEU A 1 81 ? 6.25 -3.893 0.321 1 91.88 81 LEU A N 1
ATOM 640 C CA . LEU A 1 81 ? 5.207 -2.963 0.738 1 91.88 81 LEU A CA 1
ATOM 641 C C . LEU A 1 81 ? 5.145 -2.863 2.258 1 91.88 81 LEU A C 1
ATOM 643 O O . LEU A 1 81 ? 5.047 -1.766 2.811 1 91.88 81 LEU A O 1
ATOM 647 N N . GLU A 1 82 ? 5.211 -3.945 2.932 1 93.06 82 GLU A N 1
ATOM 648 C CA . GLU A 1 82 ? 5.211 -3.967 4.391 1 93.06 82 GLU A CA 1
ATOM 649 C C . GLU A 1 82 ? 6.371 -3.15 4.953 1 93.06 82 GLU A C 1
ATOM 651 O O . GLU A 1 82 ? 6.176 -2.309 5.832 1 93.06 82 GLU A O 1
ATOM 656 N N . THR A 1 83 ? 7.57 -3.395 4.441 1 92.75 83 THR A N 1
ATOM 657 C CA . THR A 1 83 ? 8.781 -2.785 4.98 1 92.75 83 THR A CA 1
ATOM 658 C C . THR A 1 83 ? 8.797 -1.284 4.707 1 92.75 83 THR A C 1
ATOM 660 O O . THR A 1 83 ? 9.219 -0.499 5.562 1 92.75 83 THR A O 1
ATOM 663 N N . ILE A 1 84 ? 8.375 -0.948 3.541 1 90.38 84 ILE A N 1
ATOM 664 C CA . ILE A 1 84 ? 8.414 0.465 3.18 1 90.38 84 ILE A CA 1
ATOM 665 C C . ILE A 1 84 ? 7.41 1.243 4.027 1 90.38 84 ILE A C 1
ATOM 667 O O . ILE A 1 84 ? 7.723 2.32 4.543 1 90.38 84 ILE A O 1
ATOM 671 N N . PHE A 1 85 ? 6.168 0.718 4.211 1 92.25 85 PHE A N 1
ATOM 672 C CA . PHE A 1 85 ? 5.18 1.412 5.027 1 92.25 85 PHE A CA 1
ATOM 673 C C . PHE A 1 85 ? 5.613 1.444 6.488 1 92.25 85 PHE A C 1
ATOM 675 O O . PHE A 1 85 ? 5.379 2.43 7.191 1 92.25 85 PHE A O 1
ATOM 682 N N . ALA A 1 86 ? 6.293 0.419 6.953 1 93.88 86 ALA A N 1
ATOM 683 C CA . ALA A 1 86 ? 6.844 0.42 8.305 1 93.88 86 ALA A CA 1
ATOM 684 C C . ALA A 1 86 ? 7.902 1.51 8.469 1 93.88 86 ALA A C 1
ATOM 686 O O . ALA A 1 86 ? 7.93 2.213 9.477 1 93.88 86 ALA A O 1
ATOM 687 N N . SER A 1 87 ? 8.734 1.599 7.516 1 92.81 87 SER A N 1
ATOM 688 C CA . SER A 1 87 ? 9.797 2.594 7.539 1 92.81 87 SER A CA 1
ATOM 689 C C . SER A 1 87 ? 9.234 4.012 7.547 1 92.81 87 SER A C 1
ATOM 691 O O . SER A 1 87 ? 9.641 4.84 8.359 1 92.81 87 SER A O 1
ATOM 693 N N . ILE A 1 88 ? 8.312 4.281 6.66 1 92.31 88 ILE A N 1
ATOM 694 C CA . ILE A 1 88 ? 7.695 5.602 6.566 1 92.31 88 ILE A CA 1
ATOM 695 C C . ILE A 1 88 ? 6.957 5.918 7.863 1 92.31 88 ILE A C 1
ATOM 697 O O . ILE A 1 88 ? 7.066 7.027 8.391 1 92.31 88 ILE A O 1
ATOM 701 N N . ARG A 1 89 ? 6.176 4.98 8.328 1 94.31 89 ARG A N 1
ATOM 702 C CA . ARG A 1 89 ? 5.445 5.164 9.578 1 94.31 89 ARG A CA 1
ATOM 703 C C . ARG A 1 89 ? 6.391 5.562 10.711 1 94.31 89 ARG A C 1
ATOM 705 O O . ARG A 1 89 ? 6.113 6.504 11.453 1 94.31 89 ARG A O 1
ATOM 712 N N . GLY A 1 90 ? 7.441 4.82 10.836 1 95.38 90 GLY A N 1
ATOM 713 C CA . GLY A 1 90 ? 8.398 5.105 11.891 1 95.38 90 GLY A CA 1
ATOM 714 C C . GLY A 1 90 ? 9.023 6.488 11.781 1 95.38 90 GLY A C 1
ATOM 715 O O . GLY A 1 90 ? 9.125 7.211 12.773 1 95.38 90 GLY A O 1
ATOM 716 N N . LYS A 1 91 ? 9.43 6.852 10.625 1 92.5 91 LYS A N 1
ATOM 717 C CA . LYS A 1 91 ? 10.047 8.156 10.383 1 92.5 91 LYS A CA 1
ATOM 718 C C . LYS A 1 91 ? 9.055 9.281 10.617 1 92.5 91 LYS A C 1
ATOM 720 O O . LYS A 1 91 ? 9.398 10.312 11.211 1 92.5 91 LYS A O 1
ATOM 725 N N . PHE A 1 92 ? 7.859 9.133 10.133 1 94 92 PHE A N 1
ATOM 726 C CA . PHE A 1 92 ? 6.828 10.148 10.336 1 94 92 PHE A CA 1
ATOM 727 C C . PHE A 1 92 ? 6.5 10.297 11.812 1 94 92 PHE A C 1
ATOM 729 O O . PHE A 1 92 ? 6.395 11.414 12.32 1 94 92 PHE A O 1
ATOM 736 N N . GLU A 1 93 ? 6.27 9.227 12.445 1 93.94 93 GLU A N 1
ATOM 737 C CA . GLU A 1 93 ? 5.945 9.25 13.867 1 93.94 93 GLU A CA 1
ATOM 738 C C . GLU A 1 93 ? 7.004 10.008 14.664 1 93.94 93 GLU A C 1
ATOM 740 O O . GLU A 1 93 ? 6.672 10.844 15.508 1 93.94 93 GLU A O 1
ATOM 745 N N . LYS A 1 94 ? 8.242 9.742 14.406 1 92.44 94 LYS A N 1
ATOM 746 C CA . LYS A 1 94 ? 9.336 10.422 15.086 1 92.44 94 LYS A CA 1
ATOM 747 C C . LYS A 1 94 ? 9.312 11.922 14.797 1 92.44 94 LYS A C 1
ATOM 749 O O . LYS A 1 94 ? 9.422 12.734 15.719 1 92.44 94 LYS A O 1
ATOM 754 N N . SER A 1 95 ? 9.18 12.273 13.547 1 89.44 95 SER A N 1
ATOM 755 C CA . SER A 1 95 ? 9.156 13.672 13.133 1 89.44 95 SER A CA 1
ATOM 756 C C . SER A 1 95 ? 7.969 14.406 13.758 1 89.44 95 SER A C 1
ATOM 758 O O . SER A 1 95 ? 8.102 15.547 14.211 1 89.44 95 SER A O 1
ATOM 760 N N . TYR A 1 96 ? 6.871 13.758 13.719 1 90.25 96 TYR A N 1
ATOM 761 C CA . TYR A 1 96 ? 5.648 14.344 14.258 1 90.25 96 TYR A CA 1
ATOM 762 C C . TYR A 1 96 ? 5.758 14.555 15.766 1 90.25 96 TYR A C 1
ATOM 764 O O . TYR A 1 96 ? 5.34 15.586 16.281 1 90.25 96 TYR A O 1
ATOM 772 N N . GLU A 1 97 ? 6.254 13.633 16.438 1 89.06 97 GLU A N 1
ATOM 773 C CA . GLU A 1 97 ? 6.461 13.742 17.875 1 89.06 97 GLU A CA 1
ATOM 774 C C . GLU A 1 97 ? 7.418 14.883 18.219 1 89.06 97 GLU A C 1
ATOM 776 O O . GLU A 1 97 ? 7.195 15.625 19.172 1 89.06 97 GLU A O 1
ATOM 781 N N . ASP A 1 98 ? 8.484 14.984 17.453 1 85.62 98 ASP A N 1
ATOM 782 C CA . ASP A 1 98 ? 9.461 16.047 17.656 1 85.62 98 ASP A CA 1
ATOM 783 C C . ASP A 1 98 ? 8.812 17.422 17.484 1 85.62 98 ASP A C 1
ATOM 785 O O . ASP A 1 98 ? 9.156 18.375 18.188 1 85.62 98 ASP A O 1
ATOM 789 N N . PHE A 1 99 ? 7.898 17.438 16.578 1 82.75 99 PHE A N 1
ATOM 790 C CA . PHE A 1 99 ? 7.234 18.703 16.297 1 82.75 99 PHE A CA 1
ATOM 791 C C . PHE A 1 99 ? 6.223 19.047 17.375 1 82.75 99 PHE A C 1
ATOM 793 O O . PHE A 1 99 ? 6.133 20.188 17.812 1 82.75 99 PHE A O 1
ATOM 800 N N . THR A 1 100 ? 5.453 18.094 17.766 1 82.62 100 THR A N 1
ATOM 801 C CA . THR A 1 100 ? 4.387 18.359 18.734 1 82.62 100 THR A CA 1
ATOM 802 C C . THR A 1 100 ? 4.941 18.438 20.141 1 82.62 100 THR A C 1
ATOM 804 O O . THR A 1 100 ? 4.336 19.062 21.016 1 82.62 100 THR A O 1
ATOM 807 N N . ALA A 1 101 ? 5.941 17.719 20.391 1 75.62 101 ALA A N 1
ATOM 808 C CA . ALA A 1 101 ? 6.574 17.844 21.703 1 75.62 101 ALA A CA 1
ATOM 809 C C . ALA A 1 101 ? 7.27 19.188 21.844 1 75.62 101 ALA A C 1
ATOM 811 O O . ALA A 1 101 ? 7.184 19.828 22.906 1 75.62 101 ALA A O 1
ATOM 812 N N . ASN A 1 102 ? 7.988 19.516 20.812 1 60.06 102 ASN A N 1
ATOM 813 C CA . ASN A 1 102 ? 8.719 20.781 20.891 1 60.06 102 ASN A CA 1
ATOM 814 C C . ASN A 1 102 ? 7.793 21.969 20.734 1 60.06 102 ASN A C 1
ATOM 816 O O . ASN A 1 102 ? 8.141 23.094 21.125 1 60.06 102 ASN A O 1
ATOM 820 N N . GLY A 1 103 ? 6.766 21.922 19.953 1 54.41 103 GLY A N 1
ATOM 821 C CA . GLY A 1 103 ? 5.879 23.062 19.844 1 54.41 103 GLY A CA 1
ATOM 822 C C . GLY A 1 103 ? 5.109 23.344 21.125 1 54.41 103 GLY A C 1
ATOM 823 O O . GLY A 1 103 ? 4.535 24.422 21.281 1 54.41 103 GLY A O 1
ATOM 824 N N . GLU A 1 104 ? 4.52 22.438 21.828 1 46.5 104 GLU A N 1
ATOM 825 C CA . GLU A 1 104 ? 3.93 22.734 23.125 1 46.5 104 GLU A CA 1
ATOM 826 C C . GLU A 1 104 ? 4.992 23.219 24.125 1 46.5 104 GLU A C 1
ATOM 828 O O . GLU A 1 104 ? 4.664 23.609 25.234 1 46.5 104 GLU A O 1
ATOM 833 N N . ALA A 1 105 ? 6.328 23.422 23.828 1 39.06 105 ALA A N 1
ATOM 834 C CA . ALA A 1 105 ? 7.125 24.172 24.797 1 39.06 105 ALA A CA 1
ATOM 835 C C . ALA A 1 105 ? 7 25.672 24.562 1 39.06 105 ALA A C 1
ATOM 837 O O . ALA A 1 105 ? 6.844 26.125 23.422 1 39.06 105 ALA A O 1
ATOM 838 N N . MET B 1 1 ? 18.266 5.199 2.098 1 48.94 1 MET B N 1
ATOM 839 C CA . MET B 1 1 ? 17.625 5.715 3.309 1 48.94 1 MET B CA 1
ATOM 840 C C . MET B 1 1 ? 16.438 6.605 2.967 1 48.94 1 MET B C 1
ATOM 842 O O . MET B 1 1 ? 16.562 7.512 2.141 1 48.94 1 MET B O 1
ATOM 846 N N . HIS B 1 2 ? 15.203 6.141 3.201 1 64.56 2 HIS B N 1
ATOM 847 C CA . HIS B 1 2 ? 14.016 6.91 2.848 1 64.56 2 HIS B CA 1
ATOM 848 C C . HIS B 1 2 ? 13.898 8.172 3.695 1 64.56 2 HIS B C 1
ATOM 850 O O . HIS B 1 2 ? 14.102 8.133 4.91 1 64.56 2 HIS B O 1
ATOM 856 N N . TYR B 1 3 ? 14.148 9.211 2.984 1 75.88 3 TYR B N 1
ATOM 857 C CA . TYR B 1 3 ? 14.086 10.5 3.668 1 75.88 3 TYR B CA 1
ATOM 858 C C . TYR B 1 3 ? 12.656 11.031 3.68 1 75.88 3 TYR B C 1
ATOM 860 O O . TYR B 1 3 ? 11.93 10.891 2.695 1 75.88 3 TYR B O 1
ATOM 868 N N . LEU B 1 4 ? 12.211 11.352 4.883 1 87.56 4 LEU B N 1
ATOM 869 C CA . LEU B 1 4 ? 10.898 11.953 5.074 1 87.56 4 LEU B CA 1
ATOM 870 C C . LEU B 1 4 ? 11.023 13.359 5.652 1 87.56 4 LEU B C 1
ATOM 872 O O . LEU B 1 4 ? 11.758 13.57 6.621 1 87.56 4 LEU B O 1
ATOM 876 N N . GLN B 1 5 ? 10.484 14.289 4.895 1 87.75 5 GLN B N 1
ATOM 877 C CA . GLN B 1 5 ? 10.523 15.672 5.355 1 87.75 5 GLN B CA 1
ATOM 878 C C . GLN B 1 5 ? 9.109 16.219 5.547 1 87.75 5 GLN B C 1
ATOM 880 O O . GLN B 1 5 ? 8.258 16.094 4.668 1 87.75 5 GLN B O 1
ATOM 885 N N . LEU B 1 6 ? 8.883 16.734 6.695 1 88.06 6 LEU B N 1
ATOM 886 C CA . LEU B 1 6 ? 7.629 17.406 7.027 1 88.06 6 LEU B CA 1
ATOM 887 C C . LEU B 1 6 ? 7.789 18.922 6.984 1 88.06 6 LEU B C 1
ATOM 889 O O . LEU B 1 6 ? 8.875 19.438 7.242 1 88.06 6 LEU B O 1
ATOM 893 N N . ASP B 1 7 ? 6.75 19.641 6.453 1 85.62 7 ASP B N 1
ATOM 894 C CA . ASP B 1 7 ? 6.707 21.094 6.543 1 85.62 7 ASP B CA 1
ATOM 895 C C . ASP B 1 7 ? 6.133 21.547 7.883 1 85.62 7 ASP B C 1
ATOM 897 O O . ASP B 1 7 ? 4.93 21.766 8.008 1 85.62 7 ASP B O 1
ATOM 901 N N . PRO B 1 8 ? 7.004 21.797 8.789 1 83.62 8 PRO B N 1
ATOM 902 C CA . PRO B 1 8 ? 6.512 22.109 10.141 1 83.62 8 PRO B CA 1
ATOM 903 C C . PRO B 1 8 ? 5.828 23.469 10.219 1 83.62 8 PRO B C 1
ATOM 905 O O . PRO B 1 8 ? 4.895 23.656 11.008 1 83.62 8 PRO B O 1
ATOM 908 N N . GLU B 1 9 ? 6.367 24.359 9.43 1 84.94 9 GLU B N 1
ATOM 909 C CA . GLU B 1 9 ? 5.781 25.688 9.453 1 84.94 9 GLU B CA 1
ATOM 910 C C . GLU B 1 9 ? 4.344 25.672 8.938 1 84.94 9 GLU B C 1
ATOM 912 O O . GLU B 1 9 ? 3.447 26.25 9.562 1 84.94 9 GLU B O 1
ATOM 917 N N . GLY B 1 10 ? 4.203 25.031 7.801 1 86.81 10 GLY B N 1
ATOM 918 C CA . GLY B 1 10 ? 2.854 24.906 7.266 1 86.81 10 GLY B CA 1
ATOM 919 C C . GLY B 1 10 ? 1.906 24.188 8.203 1 86.81 10 GLY B C 1
ATOM 920 O O . GLY B 1 10 ? 0.757 24.594 8.375 1 86.81 10 GLY B O 1
ATOM 921 N N . PHE B 1 11 ? 2.357 23.25 8.82 1 88.75 11 PHE B N 1
ATOM 922 C CA . PHE B 1 11 ? 1.549 22.438 9.719 1 88.75 11 PHE B CA 1
ATOM 923 C C . PHE B 1 11 ? 1.201 23.203 10.984 1 88.75 11 PHE B C 1
ATOM 925 O O . PHE B 1 11 ? 0.102 23.062 11.523 1 88.75 11 PHE B O 1
ATOM 932 N N . ALA B 1 12 ? 2.105 24 11.461 1 86.81 12 ALA B N 1
ATOM 933 C CA . ALA B 1 12 ? 1.857 24.828 12.633 1 86.81 12 ALA B CA 1
ATOM 934 C C . ALA B 1 12 ? 0.762 25.844 12.359 1 86.81 12 ALA B C 1
ATOM 936 O O . ALA B 1 12 ? -0.061 26.141 13.234 1 86.81 12 ALA B O 1
ATOM 937 N N . GLU B 1 13 ? 0.785 26.406 11.18 1 90.81 13 GLU B N 1
ATOM 938 C CA . GLU B 1 13 ? -0.195 27.406 10.781 1 90.81 13 GLU B CA 1
ATOM 939 C C . GLU B 1 13 ? -1.587 26.797 10.641 1 90.81 13 GLU B C 1
ATOM 941 O O . GLU B 1 13 ? -2.582 27.406 11.023 1 90.81 13 GLU B O 1
ATOM 946 N N . ASP B 1 14 ? -1.642 25.562 10.102 1 94 14 ASP B N 1
ATOM 947 C CA . ASP B 1 14 ? -2.893 24.828 9.906 1 94 14 ASP B CA 1
ATOM 948 C C . ASP B 1 14 ? -2.715 23.344 10.18 1 94 14 ASP B C 1
ATOM 950 O O . ASP B 1 14 ? -2.357 22.578 9.289 1 94 14 ASP B O 1
ATOM 954 N N . PRO B 1 15 ? -3.064 22.859 11.328 1 94.06 15 PRO B N 1
ATOM 955 C CA . PRO B 1 15 ? -2.842 21.469 11.727 1 94.06 15 PRO B CA 1
ATOM 956 C C . PRO B 1 15 ? -3.66 20.469 10.898 1 94.06 15 PRO B C 1
ATOM 958 O O . PRO B 1 15 ? -3.42 19.266 10.961 1 94.06 15 PRO B O 1
ATOM 961 N N . SER B 1 16 ? -4.625 21.062 10.156 1 96.62 16 SER B N 1
ATOM 962 C CA . SER B 1 16 ? -5.438 20.188 9.312 1 96.62 16 SER B CA 1
ATOM 963 C C . SER B 1 16 ? -4.789 19.969 7.949 1 96.62 16 SER B C 1
ATOM 965 O O . SER B 1 16 ? -5.289 19.203 7.133 1 96.62 16 SER B O 1
ATOM 967 N N . CYS B 1 17 ? -3.697 20.641 7.758 1 95.81 17 CYS B N 1
ATOM 968 C CA . CYS B 1 17 ? -2.979 20.547 6.492 1 95.81 17 CYS B CA 1
ATOM 969 C C . CYS B 1 17 ? -1.561 20.031 6.703 1 95.81 17 CYS B C 1
ATOM 971 O O . CYS B 1 17 ? -0.794 20.609 7.48 1 95.81 17 CYS B O 1
ATOM 973 N N . LEU B 1 18 ? -1.249 18.969 6.047 1 95.38 18 LEU B N 1
ATOM 974 C CA . LEU B 1 18 ? 0.064 18.344 6.168 1 95.38 18 LEU B CA 1
ATOM 975 C C . LEU B 1 18 ? 0.688 18.125 4.797 1 95.38 18 LEU B C 1
ATOM 977 O O . LEU B 1 18 ? 0.025 17.625 3.881 1 95.38 18 LEU B O 1
ATOM 981 N N . THR B 1 19 ? 1.88 18.562 4.645 1 93.81 19 THR B N 1
ATOM 982 C CA . THR B 1 19 ? 2.684 18.297 3.453 1 93.81 19 THR B CA 1
ATOM 983 C C . THR B 1 19 ? 3.945 17.516 3.809 1 93.81 19 THR B C 1
ATOM 985 O O . THR B 1 19 ? 4.656 17.875 4.75 1 93.81 19 THR B O 1
ATOM 988 N N . LEU B 1 20 ? 4.125 16.484 3.004 1 93.5 20 LEU B N 1
ATOM 989 C CA . LEU B 1 20 ? 5.234 15.578 3.275 1 93.5 20 LEU B CA 1
ATOM 990 C C . LEU B 1 20 ? 6.023 15.289 2.002 1 93.5 20 LEU B C 1
ATOM 992 O O . LEU B 1 20 ? 5.438 15.102 0.934 1 93.5 20 LEU B O 1
ATOM 996 N N . VAL B 1 21 ? 7.32 15.266 2.146 1 90.94 21 VAL B N 1
ATOM 997 C CA . VAL B 1 21 ? 8.195 14.828 1.064 1 90.94 21 VAL B CA 1
ATOM 998 C C . VAL B 1 21 ? 8.773 13.453 1.388 1 90.94 21 VAL B C 1
ATOM 1000 O O . VAL B 1 21 ? 9.344 13.25 2.459 1 90.94 21 VAL B O 1
ATOM 1003 N N . LEU B 1 22 ? 8.477 12.523 0.548 1 90.06 22 LEU B N 1
ATOM 1004 C CA . LEU B 1 22 ? 9.016 11.172 0.662 1 90.06 22 LEU B CA 1
ATOM 1005 C C . LEU B 1 22 ? 10.039 10.898 -0.438 1 90.06 22 LEU B C 1
ATOM 1007 O O . LEU B 1 22 ? 9.719 11.008 -1.625 1 90.06 22 LEU B O 1
ATOM 1011 N N . ARG B 1 23 ? 11.211 10.43 -0.054 1 84 23 ARG B N 1
ATOM 1012 C CA . ARG B 1 23 ? 12.266 10.203 -1.034 1 84 23 ARG B CA 1
ATOM 1013 C C . ARG B 1 23 ? 12.438 8.719 -1.319 1 84 23 ARG B C 1
ATOM 1015 O O . ARG B 1 23 ? 12.156 7.875 -0.463 1 84 23 ARG B O 1
ATOM 1022 N N . GLU B 1 24 ? 12.992 8.375 -2.51 1 73.5 24 GLU B N 1
ATOM 1023 C CA . GLU B 1 24 ? 13.297 7.031 -2.994 1 73.5 24 GLU B CA 1
ATOM 1024 C C . GLU B 1 24 ? 12.031 6.195 -3.158 1 73.5 24 GLU B C 1
ATOM 1026 O O . GLU B 1 24 ? 12.039 4.992 -2.9 1 73.5 24 GLU B O 1
ATOM 1031 N N . GLU B 1 25 ? 11.086 6.934 -3.229 1 64.06 25 GLU B N 1
ATOM 1032 C CA . GLU B 1 25 ? 9.805 6.262 -3.439 1 64.06 25 GLU B CA 1
ATOM 1033 C C . GLU B 1 25 ? 9.102 6.801 -4.68 1 64.06 25 GLU B C 1
ATOM 1035 O O . GLU B 1 25 ? 9.297 7.953 -5.062 1 64.06 25 GLU B O 1
ATOM 1040 N N . ASP B 1 26 ? 8.562 5.84 -5.434 1 67.88 26 ASP B N 1
ATOM 1041 C CA . ASP B 1 26 ? 7.812 6.281 -6.602 1 67.88 26 ASP B CA 1
ATOM 1042 C C . ASP B 1 26 ? 6.312 6.277 -6.324 1 67.88 26 ASP B C 1
ATOM 1044 O O . ASP B 1 26 ? 5.891 6.363 -5.168 1 67.88 26 ASP B O 1
ATOM 1048 N N . HIS B 1 27 ? 5.676 6.07 -7.402 1 77.88 27 HIS B N 1
ATOM 1049 C CA . HIS B 1 27 ? 4.223 6.184 -7.488 1 77.88 27 HIS B CA 1
ATOM 1050 C C . HIS B 1 27 ? 3.535 5.125 -6.633 1 77.88 27 HIS B C 1
ATOM 1052 O O . HIS B 1 27 ? 2.4 5.316 -6.191 1 77.88 27 HIS B O 1
ATOM 1058 N N . THR B 1 28 ? 4.426 4.25 -6.25 1 77.31 28 THR B N 1
ATOM 1059 C CA . THR B 1 28 ? 3.791 3.143 -5.543 1 77.31 28 THR B CA 1
ATOM 1060 C C . THR B 1 28 ? 3.285 3.594 -4.176 1 77.31 28 THR B C 1
ATOM 1062 O O . THR B 1 28 ? 2.111 3.4 -3.848 1 77.31 28 THR B O 1
ATOM 1065 N N . ILE B 1 29 ? 3.98 4.332 -3.389 1 85.25 29 ILE B N 1
ATOM 1066 C CA . ILE B 1 29 ? 3.627 4.781 -2.047 1 85.25 29 ILE B CA 1
ATOM 1067 C C . ILE B 1 29 ? 2.57 5.879 -2.133 1 85.25 29 ILE B C 1
ATOM 1069 O O . ILE B 1 29 ? 1.542 5.816 -1.455 1 85.25 29 ILE B O 1
ATOM 1073 N N . GLY B 1 30 ? 2.854 6.824 -3.023 1 88.69 30 GLY B N 1
ATOM 1074 C CA . GLY B 1 30 ? 1.895 7.898 -3.213 1 88.69 30 GLY B CA 1
ATOM 1075 C C . GLY B 1 30 ? 0.503 7.406 -3.559 1 88.69 30 GLY B C 1
ATOM 1076 O O . GLY B 1 30 ? -0.484 7.844 -2.965 1 88.69 30 GLY B O 1
ATOM 1077 N N . ASN B 1 31 ? 0.507 6.48 -4.477 1 86.5 31 ASN B N 1
ATOM 1078 C CA . ASN B 1 31 ? -0.759 5.914 -4.93 1 86.5 31 ASN B CA 1
ATOM 1079 C C . ASN B 1 31 ? -1.481 5.176 -3.807 1 86.5 31 ASN B C 1
ATOM 1081 O O . ASN B 1 31 ? -2.689 5.336 -3.631 1 86.5 31 ASN B O 1
ATOM 1085 N N . SER B 1 32 ? -0.792 4.391 -3.061 1 87.75 32 SER B N 1
ATOM 1086 C CA . SER B 1 32 ? -1.379 3.607 -1.977 1 87.75 32 SER B CA 1
ATOM 1087 C C . SER B 1 32 ? -1.94 4.512 -0.884 1 87.75 32 SER B C 1
ATOM 1089 O O . SER B 1 32 ? -3.064 4.309 -0.421 1 87.75 32 SER B O 1
ATOM 1091 N N . LEU B 1 33 ? -1.198 5.465 -0.545 1 91.44 33 LEU B N 1
ATOM 1092 C CA . LEU B 1 33 ? -1.63 6.395 0.492 1 91.44 33 LEU B CA 1
ATOM 1093 C C . LEU B 1 33 ? -2.846 7.191 0.034 1 91.44 33 LEU B C 1
ATOM 1095 O O . LEU B 1 33 ? -3.816 7.336 0.779 1 91.44 33 LEU B O 1
ATOM 1099 N N . LYS B 1 34 ? -2.756 7.66 -1.147 1 91.12 34 LYS B N 1
ATOM 1100 C CA . LYS B 1 34 ? -3.898 8.406 -1.669 1 91.12 34 LYS B CA 1
ATOM 1101 C C . LYS B 1 34 ? -5.168 7.559 -1.646 1 91.12 34 LYS B C 1
ATOM 1103 O O . LYS B 1 34 ? -6.223 8.023 -1.213 1 91.12 34 LYS B O 1
ATOM 1108 N N . HIS B 1 35 ? -5.043 6.375 -2.045 1 87.75 35 HIS B N 1
ATOM 1109 C CA . HIS B 1 35 ? -6.188 5.477 -2.16 1 87.75 35 HIS B CA 1
ATOM 1110 C C . HIS B 1 35 ? -6.848 5.25 -0.805 1 87.75 35 HIS B C 1
ATOM 1112 O O . HIS B 1 35 ? -8.078 5.242 -0.702 1 87.75 35 HIS B O 1
ATOM 1118 N N . ILE B 1 36 ? -6.117 5.094 0.227 1 89.12 36 ILE B N 1
ATOM 1119 C CA . ILE B 1 36 ? -6.703 4.797 1.529 1 89.12 36 ILE B CA 1
ATOM 1120 C C . ILE B 1 36 ? -7.176 6.09 2.191 1 89.12 36 ILE B C 1
ATOM 1122 O O . ILE B 1 36 ? -8.234 6.121 2.824 1 89.12 36 ILE B O 1
ATOM 1126 N N . LEU B 1 37 ? -6.395 7.137 2.08 1 94.25 37 LEU B N 1
ATOM 1127 C CA . LEU B 1 37 ? -6.715 8.391 2.756 1 94.25 37 LEU B CA 1
ATOM 1128 C C . LEU B 1 37 ? -8.008 8.984 2.213 1 94.25 37 LEU B C 1
ATOM 1130 O O . LEU B 1 37 ? -8.836 9.492 2.977 1 94.25 37 LEU B O 1
ATOM 1134 N N . CYS B 1 38 ? -8.227 8.844 0.963 1 92.81 38 CYS B N 1
ATOM 1135 C CA . CYS B 1 38 ? -9.414 9.414 0.335 1 92.81 38 CYS B CA 1
ATOM 1136 C C . CYS B 1 38 ? -10.68 8.688 0.793 1 92.81 38 CYS B C 1
ATOM 1138 O O . CYS B 1 38 ? -11.789 9.188 0.612 1 92.81 38 CYS B O 1
ATOM 1140 N N . ARG B 1 39 ? -10.5 7.625 1.388 1 87.81 39 ARG B N 1
ATOM 1141 C CA . ARG B 1 39 ? -11.648 6.844 1.844 1 87.81 39 ARG B CA 1
ATOM 1142 C C . ARG B 1 39 ? -11.961 7.133 3.307 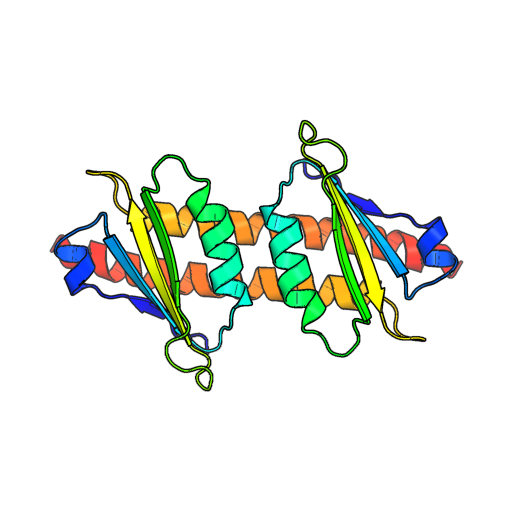1 87.81 39 ARG B C 1
ATOM 1144 O O . ARG B 1 39 ? -12.969 6.664 3.836 1 87.81 39 ARG B O 1
ATOM 1151 N N . MET B 1 40 ? -11.156 7.887 3.957 1 92.31 40 MET B N 1
ATOM 1152 C CA . MET B 1 40 ? -11.359 8.211 5.367 1 92.31 40 MET B CA 1
ATOM 1153 C C . MET B 1 40 ? -12.312 9.391 5.52 1 92.31 40 MET B C 1
ATOM 1155 O O . MET B 1 40 ? -12.18 10.398 4.828 1 92.31 40 MET B O 1
ATOM 1159 N N . LYS B 1 41 ? -13.227 9.297 6.379 1 95.19 41 LYS B N 1
ATOM 1160 C CA . LYS B 1 41 ? -14.32 10.242 6.52 1 95.19 41 LYS B CA 1
ATOM 1161 C C . LYS B 1 41 ? -13.812 11.633 6.891 1 95.19 41 LYS B C 1
ATOM 1163 O O . LYS B 1 41 ? -14.406 12.641 6.512 1 95.19 41 LYS B O 1
ATOM 1168 N N . ASP B 1 42 ? -12.703 11.727 7.613 1 97.56 42 ASP B N 1
ATOM 1169 C CA . ASP B 1 42 ? -12.227 13.008 8.125 1 97.56 42 ASP B CA 1
ATOM 1170 C C . ASP B 1 42 ? -11.219 13.641 7.164 1 97.56 42 ASP B C 1
ATOM 1172 O O . ASP B 1 42 ? -10.664 14.703 7.453 1 97.56 42 ASP B O 1
ATOM 1176 N N . VAL B 1 43 ? -11.039 13.016 5.984 1 97.69 43 VAL B N 1
ATOM 1177 C CA . VAL B 1 43 ? -10.125 13.547 4.98 1 97.69 43 VAL B CA 1
ATOM 1178 C C . VAL B 1 43 ? -10.906 14.367 3.955 1 97.69 43 VAL B C 1
ATOM 1180 O O . VAL B 1 43 ? -11.906 13.898 3.414 1 97.69 43 VAL B O 1
ATOM 1183 N N . GLU B 1 44 ? -10.531 15.547 3.789 1 97.88 44 GLU B N 1
ATOM 1184 C CA . GLU B 1 44 ? -11.141 16.406 2.785 1 97.88 44 GLU B CA 1
ATOM 1185 C C . GLU B 1 44 ? -10.469 16.234 1.425 1 97.88 44 GLU B C 1
ATOM 1187 O O . GLU B 1 44 ? -11.141 16.203 0.394 1 97.88 44 GLU B O 1
ATOM 1192 N N . PHE B 1 45 ? -9.242 16.172 1.487 1 97.81 45 PHE B N 1
ATOM 1193 C CA . PHE B 1 45 ? -8.461 16.062 0.258 1 97.81 45 PHE B CA 1
ATOM 1194 C C . PHE B 1 45 ? -7.125 15.375 0.521 1 97.81 45 PHE B C 1
ATOM 1196 O O . PHE B 1 45 ? -6.5 15.602 1.557 1 97.81 45 PHE B O 1
ATOM 1203 N N . CYS B 1 46 ? -6.691 14.492 -0.45 1 97.25 46 CYS B N 1
ATOM 1204 C CA . CYS B 1 46 ? -5.344 13.938 -0.473 1 97.25 46 CYS B CA 1
ATOM 1205 C C . CYS B 1 46 ? -4.832 13.805 -1.901 1 97.25 46 CYS B C 1
ATOM 1207 O O . CYS B 1 46 ? -5.551 13.328 -2.783 1 97.25 46 CYS B O 1
ATOM 1209 N N . GLY B 1 47 ? -3.662 14.234 -2.137 1 94.81 47 GLY B N 1
ATOM 1210 C CA . GLY B 1 47 ? -2.99 14.109 -3.42 1 94.81 47 GLY B CA 1
ATOM 1211 C C . GLY B 1 47 ? -1.485 13.961 -3.295 1 94.81 47 GLY B C 1
ATOM 1212 O O . GLY B 1 47 ? -0.923 14.188 -2.221 1 94.81 47 GLY B O 1
ATOM 1213 N N . TYR B 1 48 ? -0.949 13.391 -4.328 1 92.69 48 TYR B N 1
ATOM 1214 C CA . TYR B 1 48 ? 0.509 13.359 -4.363 1 92.69 48 TYR B CA 1
ATOM 1215 C C . TYR B 1 48 ? 1.029 13.711 -5.75 1 92.69 48 TYR B C 1
ATOM 1217 O O . TYR B 1 48 ? 0.322 13.547 -6.746 1 92.69 48 TYR B O 1
ATOM 1225 N N . ASN B 1 49 ? 2.148 14.328 -5.816 1 89.19 49 ASN B N 1
ATOM 1226 C CA . ASN B 1 49 ? 2.82 14.68 -7.062 1 89.19 49 ASN B CA 1
ATOM 1227 C C . ASN B 1 49 ? 4.273 14.203 -7.066 1 89.19 49 ASN B C 1
ATOM 1229 O O . ASN B 1 49 ? 4.859 13.984 -6.004 1 89.19 49 ASN B O 1
ATOM 1233 N N . VAL B 1 50 ? 4.672 13.945 -8.328 1 85.38 50 VAL B N 1
ATOM 1234 C CA . VAL B 1 50 ? 6.086 13.68 -8.562 1 85.38 50 VAL B CA 1
ATOM 1235 C C . VAL B 1 50 ? 6.727 14.867 -9.266 1 85.38 50 VAL B C 1
ATOM 1237 O O . VAL B 1 50 ? 6.648 14.992 -10.492 1 85.38 50 VAL B O 1
ATOM 1240 N N . PRO B 1 51 ? 7.27 15.797 -8.484 1 80.81 51 PRO B N 1
ATOM 1241 C CA . PRO B 1 51 ? 7.723 17.062 -9.062 1 80.81 51 PRO B CA 1
ATOM 1242 C C . PRO B 1 51 ? 8.688 16.875 -10.227 1 80.81 51 PRO B C 1
ATOM 1244 O O . PRO B 1 51 ? 8.68 17.672 -11.172 1 80.81 51 PRO B O 1
ATOM 1247 N N . HIS B 1 52 ? 9.656 15.953 -10.148 1 79.12 52 HIS B N 1
ATOM 1248 C CA . HIS B 1 52 ? 10.547 15.688 -11.273 1 79.12 52 HIS B CA 1
ATOM 1249 C C . HIS B 1 52 ? 10.586 14.195 -11.594 1 79.12 52 HIS B C 1
ATOM 1251 O O . HIS B 1 52 ? 11.016 13.391 -10.773 1 79.12 52 HIS B O 1
ATOM 1257 N N . PRO B 1 53 ? 10.164 13.883 -12.742 1 69.31 53 PRO B N 1
ATOM 1258 C CA . PRO B 1 53 ? 10.078 12.469 -13.125 1 69.31 53 PRO B CA 1
ATOM 1259 C C . PRO B 1 53 ? 11.398 11.727 -12.93 1 69.31 53 PRO B C 1
ATOM 1261 O O . PRO B 1 53 ? 11.398 10.5 -12.773 1 69.31 53 PRO B O 1
ATOM 1264 N N . LEU B 1 54 ? 12.359 12.594 -12.867 1 74 54 LEU B N 1
ATOM 1265 C CA . LEU B 1 54 ? 13.664 11.953 -12.773 1 74 54 LEU B CA 1
ATOM 1266 C C . LEU B 1 54 ? 14.086 11.797 -11.312 1 74 54 LEU B C 1
ATOM 1268 O O . LEU B 1 54 ? 15.047 11.094 -11.016 1 74 54 LEU B O 1
ATOM 1272 N N . GLU B 1 55 ? 13.344 12.461 -10.5 1 73.94 55 GLU B N 1
ATOM 1273 C CA . GLU B 1 55 ? 13.656 12.344 -9.078 1 73.94 55 GLU B CA 1
ATOM 1274 C C . GLU B 1 55 ? 12.75 11.32 -8.391 1 73.94 55 GLU B C 1
ATOM 1276 O O . GLU B 1 55 ? 11.555 11.242 -8.695 1 73.94 55 GLU B O 1
ATOM 1281 N N . ASP B 1 56 ? 13.414 10.539 -7.543 1 78.88 56 ASP B N 1
ATOM 1282 C CA . ASP B 1 56 ? 12.68 9.547 -6.766 1 78.88 56 ASP B CA 1
ATOM 1283 C C . ASP B 1 56 ? 12.117 10.156 -5.484 1 78.88 56 ASP B C 1
ATOM 1285 O O . ASP B 1 56 ? 12.539 9.805 -4.383 1 78.88 56 ASP B O 1
ATOM 1289 N N . LYS B 1 57 ? 11.32 11.219 -5.695 1 84.81 57 LYS B N 1
ATOM 1290 C CA . LYS B 1 57 ? 10.664 11.828 -4.543 1 84.81 57 LYS B CA 1
ATOM 1291 C C . LYS B 1 57 ? 9.195 12.133 -4.848 1 84.81 57 LYS B C 1
ATOM 1293 O O . LYS B 1 57 ? 8.844 12.445 -5.984 1 84.81 57 LYS B O 1
ATOM 1298 N N . ILE B 1 58 ? 8.398 12.016 -3.838 1 88.62 58 ILE B N 1
ATOM 1299 C CA . ILE B 1 58 ? 6.996 12.383 -3.988 1 88.62 58 ILE B CA 1
ATOM 1300 C C . ILE B 1 58 ? 6.617 13.414 -2.926 1 88.62 58 ILE B C 1
ATOM 1302 O O . ILE B 1 58 ? 7.18 13.422 -1.83 1 88.62 58 ILE B O 1
ATOM 1306 N N . LEU B 1 59 ? 5.812 14.383 -3.385 1 92.12 59 LEU B N 1
ATOM 1307 C CA . LEU B 1 59 ? 5.188 15.32 -2.461 1 92.12 59 LEU B CA 1
ATOM 1308 C C . LEU B 1 59 ? 3.746 14.922 -2.166 1 92.12 59 LEU B C 1
ATOM 1310 O O . LEU B 1 59 ? 2.922 14.828 -3.078 1 92.12 59 LEU B O 1
ATOM 1314 N N . LEU B 1 60 ? 3.484 14.594 -0.877 1 95.12 60 LEU B N 1
ATOM 1315 C CA . LEU B 1 60 ? 2.146 14.219 -0.438 1 95.12 60 LEU B CA 1
ATOM 1316 C C . LEU B 1 60 ? 1.479 15.359 0.32 1 95.12 60 LEU B C 1
ATOM 1318 O O . LEU B 1 60 ? 2.064 15.922 1.248 1 95.12 60 LEU B O 1
ATOM 1322 N N . ARG B 1 61 ? 0.324 15.734 -0.146 1 95.94 61 ARG B N 1
ATOM 1323 C CA . ARG B 1 61 ? -0.477 16.719 0.572 1 95.94 61 ARG B CA 1
ATOM 1324 C C . ARG B 1 61 ? -1.757 16.094 1.115 1 95.94 61 ARG B C 1
ATOM 1326 O O . ARG B 1 61 ? -2.469 15.398 0.391 1 95.94 61 ARG B O 1
ATOM 1333 N N . LEU B 1 62 ? -1.999 16.328 2.393 1 97.81 62 LEU B N 1
ATOM 1334 C CA . LEU B 1 62 ? -3.176 15.828 3.094 1 97.81 62 LEU B CA 1
ATOM 1335 C C . LEU B 1 62 ? -3.926 16.969 3.779 1 97.81 62 LEU B C 1
ATOM 1337 O O . LEU B 1 62 ? -3.332 17.75 4.527 1 97.81 62 LEU B O 1
ATOM 1341 N N . GLN B 1 63 ? -5.16 17.109 3.4 1 98.19 63 GLN B N 1
ATOM 1342 C CA . GLN B 1 63 ? -6.051 18.078 4.027 1 98.19 63 GLN B CA 1
ATOM 1343 C C . GLN B 1 63 ? -7.207 17.391 4.738 1 98.19 63 GLN B C 1
ATOM 1345 O O . GLN B 1 63 ? -7.945 16.609 4.125 1 98.19 63 GLN B O 1
ATOM 1350 N N . THR B 1 64 ? -7.344 17.625 6.047 1 98.25 64 THR B N 1
ATOM 1351 C CA . THR B 1 64 ? -8.445 17.062 6.812 1 98.25 64 THR B CA 1
ATOM 1352 C C . THR B 1 64 ? -9.523 18.125 7.07 1 98.25 64 THR B C 1
ATOM 1354 O O . THR B 1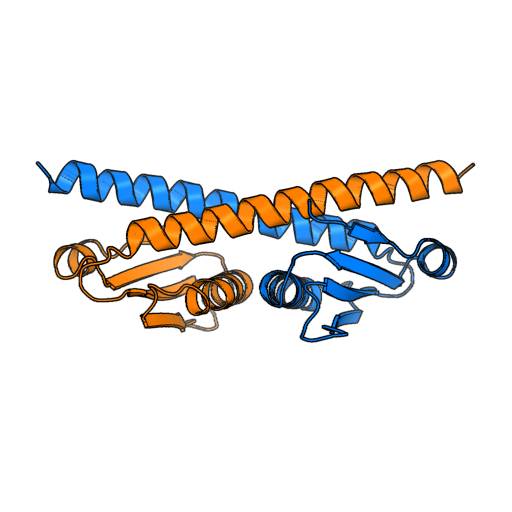 64 ? -9.344 19.297 6.723 1 98.25 64 THR B O 1
ATOM 1357 N N . ARG B 1 65 ? -10.68 17.656 7.578 1 97.25 65 ARG B N 1
ATOM 1358 C CA . ARG B 1 65 ? -11.781 18.547 7.914 1 97.25 65 ARG B CA 1
ATOM 1359 C C . ARG B 1 65 ? -11.367 19.531 9.016 1 97.25 65 ARG B C 1
ATOM 1361 O O . ARG B 1 65 ? -10.438 19.25 9.773 1 97.25 65 ARG B O 1
ATOM 1368 N N . HIS B 1 66 ? -12.078 20.641 9.094 1 93.38 66 HIS B N 1
ATOM 1369 C CA . HIS B 1 66 ? -11.773 21.688 10.062 1 93.38 66 HIS B CA 1
ATOM 1370 C C . HIS B 1 66 ? -11.719 21.141 11.484 1 93.38 66 HIS B C 1
ATOM 1372 O O . HIS B 1 66 ? -12.625 20.406 11.898 1 93.38 66 HIS B O 1
ATOM 1378 N N . GLY B 1 67 ? -10.664 21.406 12.172 1 94.12 67 GLY B N 1
ATOM 1379 C CA . GLY B 1 67 ? -10.547 21.016 13.562 1 94.12 67 GLY B CA 1
ATOM 1380 C C . GLY B 1 67 ? -9.945 19.641 13.742 1 94.12 67 GLY B C 1
ATOM 1381 O O . GLY B 1 67 ? -9.688 19.203 14.867 1 94.12 67 GLY B O 1
ATOM 1382 N N . ILE B 1 68 ? -9.719 18.938 12.695 1 96.31 68 ILE B N 1
ATOM 1383 C CA . ILE B 1 68 ? -9.156 17.594 12.75 1 96.31 68 ILE B CA 1
ATOM 1384 C C . ILE B 1 68 ? -7.691 17.625 12.32 1 96.31 68 ILE B C 1
ATOM 1386 O O . ILE B 1 68 ? -7.383 17.938 11.172 1 96.31 68 ILE B O 1
ATOM 1390 N N . PRO B 1 69 ? -6.797 17.297 13.25 1 95.94 69 PRO B N 1
ATOM 1391 C CA . PRO B 1 69 ? -5.383 17.312 12.875 1 95.94 69 PRO B CA 1
ATOM 1392 C C . PRO B 1 69 ? -5.039 16.219 11.852 1 95.94 69 PRO B C 1
ATOM 1394 O O . PRO B 1 69 ? -5.527 15.094 11.961 1 95.94 69 PRO B O 1
ATOM 1397 N N . ALA B 1 70 ? -4.23 16.484 10.898 1 97.12 70 ALA B N 1
ATOM 1398 C CA . ALA B 1 70 ? -3.885 15.594 9.797 1 97.12 70 ALA B CA 1
ATOM 1399 C C . ALA B 1 70 ? -2.881 14.539 10.234 1 97.12 70 ALA B C 1
ATOM 1401 O O . ALA B 1 70 ? -2.875 13.422 9.711 1 97.12 70 ALA B O 1
ATOM 1402 N N . GLY B 1 71 ? -2.047 14.883 11.188 1 95.56 71 GLY B N 1
ATOM 1403 C CA . GLY B 1 71 ? -0.964 14.016 11.617 1 95.56 71 GLY B CA 1
ATOM 1404 C C . GLY B 1 71 ? -1.438 12.648 12.07 1 95.56 71 GLY B C 1
ATOM 1405 O O . GLY B 1 71 ? -1.017 11.625 11.523 1 95.56 71 GLY B O 1
ATOM 1406 N N . PRO B 1 72 ? -2.367 12.641 13.039 1 96 72 PRO B N 1
ATOM 1407 C CA . PRO B 1 72 ? -2.871 11.359 13.539 1 96 72 PRO B CA 1
ATOM 1408 C C . PRO B 1 72 ? -3.551 10.531 12.453 1 96 72 PRO B C 1
ATOM 1410 O O . PRO B 1 72 ? -3.473 9.297 12.469 1 96 72 PRO B O 1
ATOM 1413 N N . LEU B 1 73 ? -4.164 11.172 11.5 1 96.75 73 LEU B N 1
ATOM 1414 C CA . LEU B 1 73 ? -4.836 10.445 10.43 1 96.75 73 LEU B CA 1
ATOM 1415 C C . LEU B 1 73 ? -3.824 9.789 9.492 1 96.75 73 L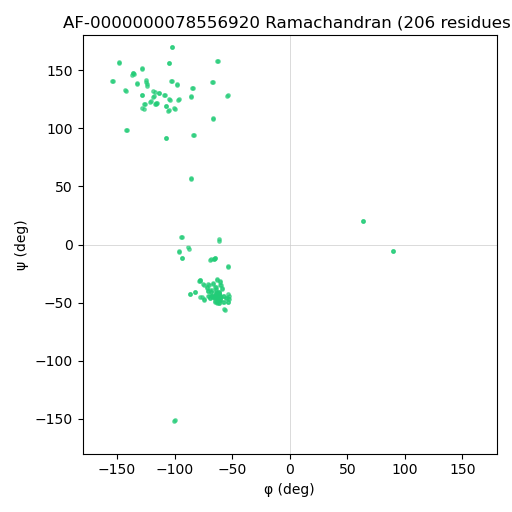EU B C 1
ATOM 1417 O O . LEU B 1 73 ? -4.035 8.664 9.031 1 96.75 73 LEU B O 1
ATOM 1421 N N . LEU B 1 74 ? -2.75 10.516 9.219 1 96.81 74 LEU B N 1
ATOM 1422 C CA . LEU B 1 74 ? -1.703 9.906 8.406 1 96.81 74 LEU B CA 1
ATOM 1423 C C . LEU B 1 74 ? -1.082 8.719 9.125 1 96.81 74 LEU B C 1
ATOM 1425 O O . LEU B 1 74 ? -0.857 7.668 8.516 1 96.81 74 LEU B O 1
ATOM 1429 N N . LEU B 1 75 ? -0.854 8.891 10.398 1 96.5 75 LEU B N 1
ATOM 1430 C CA . LEU B 1 75 ? -0.286 7.797 11.172 1 96.5 75 LEU B CA 1
ATOM 1431 C C . LEU B 1 75 ? -1.21 6.586 11.164 1 96.5 75 LEU B C 1
ATOM 1433 O O . LEU B 1 75 ? -0.751 5.449 11.016 1 96.5 75 LEU B O 1
ATOM 1437 N N . GLU B 1 76 ? -2.42 6.785 11.297 1 96.06 76 GLU B N 1
ATOM 1438 C CA . GLU B 1 76 ? -3.418 5.719 11.25 1 96.06 76 GLU B CA 1
ATOM 1439 C C . GLU B 1 76 ? -3.395 5.004 9.906 1 96.06 76 GLU B C 1
ATOM 1441 O O . GLU B 1 76 ? -3.422 3.771 9.852 1 96.06 76 GLU B O 1
ATOM 1446 N N . ALA B 1 77 ? -3.393 5.75 8.828 1 94.62 77 ALA B N 1
ATOM 1447 C CA . ALA B 1 77 ? -3.363 5.184 7.48 1 94.62 77 ALA B CA 1
ATOM 1448 C C . ALA B 1 77 ? -2.113 4.336 7.27 1 94.62 77 ALA B C 1
ATOM 1450 O O . ALA B 1 77 ? -2.193 3.215 6.766 1 94.62 77 ALA B O 1
ATOM 1451 N N . LEU B 1 78 ? -0.984 4.848 7.684 1 95.19 78 LEU B N 1
ATOM 1452 C CA . LEU B 1 78 ? 0.281 4.137 7.547 1 95.19 78 LEU B CA 1
ATOM 1453 C C . LEU B 1 78 ? 0.268 2.846 8.359 1 95.19 78 LEU B C 1
ATOM 1455 O O . LEU B 1 78 ? 0.709 1.799 7.879 1 95.19 78 L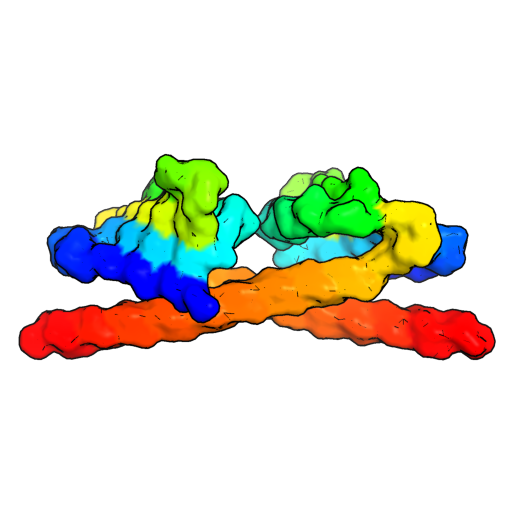EU B O 1
ATOM 1459 N N . THR B 1 79 ? -0.258 2.891 9.57 1 95.44 79 THR B N 1
ATOM 1460 C CA . THR B 1 79 ? -0.371 1.715 10.422 1 95.44 79 THR B CA 1
ATOM 1461 C C . THR B 1 79 ? -1.28 0.668 9.781 1 95.44 79 THR B C 1
ATOM 1463 O O . THR B 1 79 ? -0.966 -0.523 9.797 1 95.44 79 THR B O 1
ATOM 1466 N N . HIS B 1 80 ? -2.338 1.104 9.242 1 91.5 80 HIS B N 1
ATOM 1467 C CA . HIS B 1 80 ? -3.283 0.206 8.594 1 91.5 80 HIS B CA 1
ATOM 1468 C C . HIS B 1 80 ? -2.631 -0.523 7.422 1 91.5 80 HIS B C 1
ATOM 1470 O O . HIS B 1 80 ? -2.691 -1.752 7.336 1 91.5 80 HIS B O 1
ATOM 1476 N N . LEU B 1 81 ? -1.989 0.21 6.562 1 92.06 81 LEU B N 1
ATOM 1477 C CA . LEU B 1 81 ? -1.347 -0.383 5.395 1 92.06 81 LEU B CA 1
ATOM 1478 C C . LEU B 1 81 ? -0.251 -1.358 5.812 1 92.06 81 LEU B C 1
ATOM 1480 O O . LEU B 1 81 ? -0.158 -2.463 5.273 1 92.06 81 LEU B O 1
ATOM 1484 N N . GLU B 1 82 ? 0.554 -0.995 6.738 1 93.06 82 GLU B N 1
ATOM 1485 C CA . GLU B 1 82 ? 1.606 -1.865 7.254 1 93.06 82 GLU B CA 1
ATOM 1486 C C . GLU B 1 82 ? 1.03 -3.174 7.785 1 93.06 82 GLU B C 1
ATOM 1488 O O . GLU B 1 82 ? 1.506 -4.258 7.434 1 93.06 82 GLU B O 1
ATOM 1493 N N . THR B 1 83 ? -0.011 -3.064 8.625 1 92.81 83 THR B N 1
ATOM 1494 C CA . THR B 1 83 ? -0.573 -4.227 9.305 1 92.81 83 THR B CA 1
ATOM 1495 C C . THR B 1 83 ? -1.26 -5.156 8.312 1 92.81 83 THR B C 1
ATOM 1497 O O . THR B 1 83 ? -1.157 -6.379 8.422 1 92.81 83 THR B O 1
ATOM 1500 N N . ILE B 1 84 ? -1.939 -4.562 7.402 1 90.44 84 ILE B N 1
ATOM 1501 C CA . ILE B 1 84 ? -2.676 -5.383 6.445 1 90.44 84 ILE B CA 1
ATOM 1502 C C . ILE B 1 84 ? -1.696 -6.137 5.547 1 90.44 84 ILE B C 1
ATOM 1504 O O . ILE B 1 84 ? -1.869 -7.332 5.297 1 90.44 84 ILE B O 1
ATOM 1508 N N . PHE B 1 85 ? -0.639 -5.469 5.035 1 92.31 85 PHE B N 1
ATOM 1509 C CA . PHE B 1 85 ? 0.333 -6.148 4.184 1 92.31 85 PHE B CA 1
ATOM 1510 C C . PHE B 1 85 ? 1.105 -7.195 4.977 1 92.31 85 PHE B C 1
ATOM 1512 O O . PHE B 1 85 ? 1.437 -8.258 4.449 1 92.31 85 PHE B O 1
ATOM 1519 N N . ALA B 1 86 ? 1.358 -6.945 6.258 1 93.94 86 ALA B N 1
ATOM 1520 C CA . ALA B 1 86 ? 1.989 -7.945 7.117 1 93.94 86 ALA B CA 1
ATOM 1521 C C . ALA B 1 86 ? 1.101 -9.172 7.27 1 93.94 86 ALA B C 1
ATOM 1523 O O . ALA B 1 86 ? 1.583 -10.312 7.207 1 93.94 86 ALA B O 1
ATOM 1524 N N . SER B 1 87 ? -0.133 -8.938 7.48 1 92.88 87 SER B N 1
ATOM 1525 C CA . SER B 1 87 ? -1.095 -10.023 7.652 1 92.88 87 SER B CA 1
ATOM 1526 C C . SER B 1 87 ? -1.196 -10.867 6.387 1 92.88 87 SER B C 1
ATOM 1528 O O . SER B 1 87 ? -1.126 -12.102 6.453 1 92.88 87 SER B O 1
ATOM 1530 N N . ILE B 1 88 ? -1.354 -10.234 5.254 1 92.44 88 ILE B N 1
ATOM 1531 C CA . ILE B 1 88 ? -1.469 -10.93 3.977 1 92.44 88 ILE B CA 1
ATOM 1532 C C . ILE B 1 88 ? -0.185 -11.711 3.699 1 92.44 88 ILE B C 1
ATOM 1534 O O . ILE B 1 88 ? -0.233 -12.867 3.281 1 92.44 88 ILE B O 1
ATOM 1538 N N . ARG B 1 89 ? 0.933 -11.062 3.871 1 94.31 89 ARG B N 1
ATOM 1539 C CA . ARG B 1 89 ? 2.221 -11.711 3.662 1 94.31 89 ARG B CA 1
ATOM 1540 C C . ARG B 1 89 ? 2.324 -12.992 4.488 1 94.31 89 ARG B C 1
ATOM 1542 O O . ARG B 1 89 ? 2.715 -14.039 3.969 1 94.31 89 ARG B O 1
ATOM 1549 N N . GLY B 1 90 ? 2.01 -12.867 5.738 1 95.38 90 GLY B N 1
ATOM 1550 C CA . GLY B 1 90 ? 2.082 -14.031 6.617 1 95.38 90 GLY B CA 1
ATOM 1551 C C . GLY B 1 90 ? 1.173 -15.164 6.184 1 95.38 90 GLY B C 1
ATOM 1552 O O . GLY B 1 90 ? 1.587 -16.328 6.16 1 95.38 90 GLY B O 1
ATOM 1553 N N . LYS B 1 91 ? -0.033 -14.867 5.848 1 92.5 91 LYS B N 1
ATOM 1554 C CA . LYS B 1 91 ? -1.005 -15.867 5.414 1 92.5 91 LYS B CA 1
ATOM 1555 C C . LYS B 1 91 ? -0.587 -16.5 4.094 1 92.5 91 LYS B C 1
ATOM 1557 O O . LYS B 1 91 ? -0.709 -17.719 3.918 1 92.5 91 LYS B O 1
ATOM 1562 N N . PHE B 1 92 ? -0.154 -15.711 3.172 1 94 92 PHE B N 1
ATOM 1563 C CA . PHE B 1 92 ? 0.302 -16.234 1.89 1 94 92 PHE B CA 1
ATOM 1564 C C . PHE B 1 92 ? 1.516 -17.141 2.072 1 94 92 PHE B C 1
ATOM 1566 O O . PHE B 1 92 ? 1.58 -18.234 1.494 1 94 92 PHE B O 1
ATOM 1573 N N . GLU B 1 93 ? 2.465 -16.672 2.768 1 93.94 93 GLU B N 1
ATOM 1574 C CA . GLU B 1 93 ? 3.678 -17.453 3.012 1 93.94 93 GLU B CA 1
ATOM 1575 C C . GLU B 1 93 ? 3.348 -18.828 3.578 1 93.94 93 GLU B C 1
ATOM 1577 O O . GLU B 1 93 ? 3.889 -19.828 3.125 1 93.94 93 GLU B O 1
ATOM 1582 N N . LYS B 1 94 ? 2.488 -18.875 4.559 1 92.56 94 LYS B N 1
ATOM 1583 C CA . LYS B 1 94 ? 2.076 -20.141 5.16 1 92.56 94 LYS B CA 1
ATOM 1584 C C . LYS B 1 94 ? 1.401 -21.031 4.133 1 92.56 94 LYS B C 1
ATOM 1586 O O . LYS B 1 94 ? 1.728 -22.219 4.031 1 92.56 94 LYS B O 1
ATOM 1591 N N . SER B 1 95 ? 0.475 -20.484 3.381 1 89.44 95 SER B N 1
ATOM 1592 C CA . SER B 1 95 ? -0.25 -21.25 2.369 1 89.44 95 SER B CA 1
ATOM 1593 C C . SER B 1 95 ? 0.692 -21.766 1.29 1 89.44 95 SER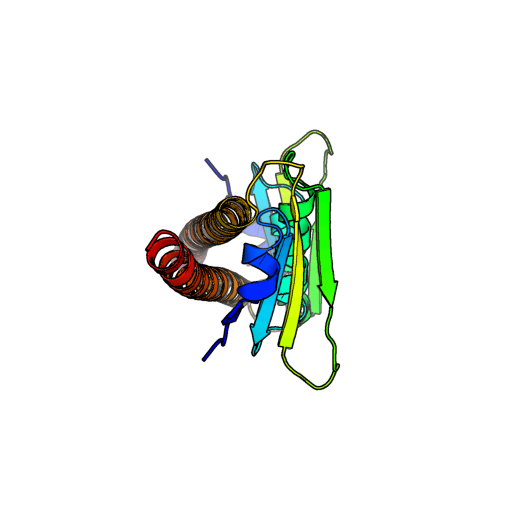 B C 1
ATOM 1595 O O . SER B 1 95 ? 0.564 -22.906 0.849 1 89.44 95 SER B O 1
ATOM 1597 N N . TYR B 1 96 ? 1.546 -20.938 0.879 1 90.19 96 TYR B N 1
ATOM 1598 C CA . TYR B 1 96 ? 2.496 -21.281 -0.169 1 90.19 96 TYR B CA 1
ATOM 1599 C C . TYR B 1 96 ? 3.443 -22.391 0.299 1 90.19 96 TYR B C 1
ATOM 1601 O O . TYR B 1 96 ? 3.738 -23.312 -0.449 1 90.19 96 TYR B O 1
ATOM 1609 N N . GLU B 1 97 ? 3.924 -22.281 1.445 1 88.81 97 GLU B N 1
ATOM 1610 C CA . GLU B 1 97 ? 4.797 -23.312 2.023 1 88.81 97 GLU B CA 1
ATOM 1611 C C . GLU B 1 97 ? 4.078 -24.641 2.137 1 88.81 97 GLU B C 1
ATOM 1613 O O . GLU B 1 97 ? 4.664 -25.703 1.856 1 88.81 97 GLU B O 1
ATOM 1618 N N . ASP B 1 98 ? 2.836 -24.609 2.576 1 85.38 98 ASP B N 1
ATOM 1619 C CA . ASP B 1 98 ? 2.031 -25.812 2.697 1 85.38 98 ASP B CA 1
ATOM 1620 C C . ASP B 1 98 ? 1.866 -26.5 1.345 1 85.38 98 ASP B C 1
ATOM 1622 O O . ASP B 1 98 ? 1.858 -27.734 1.264 1 85.38 98 ASP B O 1
ATOM 1626 N N . PHE B 1 99 ? 1.79 -25.672 0.37 1 82.94 99 PHE B N 1
ATOM 1627 C CA . PHE B 1 99 ? 1.586 -26.219 -0.969 1 82.94 99 PHE B CA 1
ATOM 1628 C C . PHE B 1 99 ? 2.885 -26.781 -1.529 1 82.94 99 PHE B C 1
ATOM 1630 O O . PHE B 1 99 ? 2.889 -27.844 -2.146 1 82.94 99 PHE B O 1
ATOM 1637 N N . THR B 1 100 ? 3.941 -26.062 -1.391 1 82.44 100 THR B N 1
ATOM 1638 C CA . THR B 1 100 ? 5.203 -26.484 -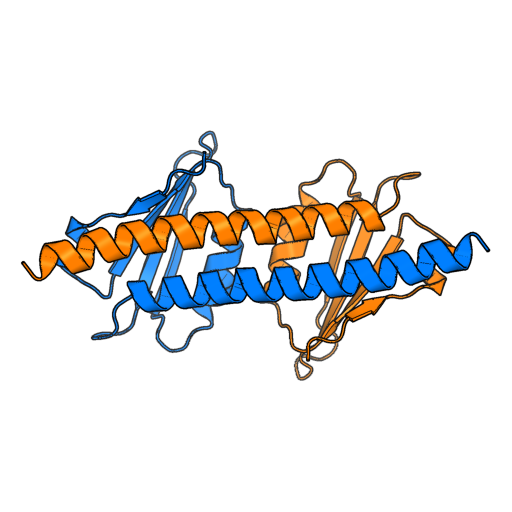1.989 1 82.44 100 THR B CA 1
ATOM 1639 C C . THR B 1 100 ? 5.863 -27.578 -1.15 1 82.44 100 THR B C 1
ATOM 1641 O O . THR B 1 100 ? 6.676 -28.359 -1.659 1 82.44 100 THR B O 1
ATOM 1644 N N . ALA B 1 101 ? 5.652 -27.531 0.087 1 74.62 101 ALA B N 1
ATOM 1645 C CA . ALA B 1 101 ? 6.172 -28.609 0.92 1 74.62 101 ALA B CA 1
ATOM 1646 C C . ALA B 1 101 ? 5.43 -29.922 0.649 1 74.62 101 ALA B C 1
ATOM 1648 O O . ALA B 1 101 ? 6.047 -30.984 0.572 1 74.62 101 ALA B O 1
ATOM 1649 N N . ASN B 1 102 ? 4.125 -29.766 0.598 1 59.5 102 ASN B N 1
ATOM 1650 C CA . ASN B 1 102 ? 3.332 -30.969 0.382 1 59.5 102 ASN B CA 1
ATOM 1651 C C . ASN B 1 102 ? 3.404 -31.438 -1.07 1 59.5 102 ASN B C 1
ATOM 1653 O O . ASN B 1 102 ? 3.123 -32.594 -1.369 1 59.5 102 ASN B O 1
ATOM 1657 N N . GLY B 1 103 ? 3.502 -30.594 -2.047 1 53.84 103 GLY B N 1
ATOM 1658 C CA . GLY B 1 103 ? 3.596 -31.078 -3.418 1 53.84 103 GLY B CA 1
ATOM 1659 C C . GLY B 1 103 ? 4.895 -31.797 -3.711 1 53.84 103 GLY B C 1
ATOM 1660 O O . GLY B 1 103 ? 5.023 -32.469 -4.738 1 53.84 103 GLY B O 1
ATOM 1661 N N . GLU B 1 104 ? 6.074 -31.391 -3.346 1 46.16 104 GLU B N 1
ATOM 1662 C CA . GLU B 1 104 ? 7.266 -32.219 -3.518 1 46.16 104 GLU B CA 1
ATOM 1663 C C . GLU B 1 104 ? 7.152 -33.531 -2.729 1 46.16 104 GLU B C 1
ATOM 1665 O O . GLU B 1 104 ? 8.016 -34.406 -2.838 1 46.16 104 GLU B O 1
ATOM 1670 N N . ALA B 1 105 ? 6.035 -33.938 -2.031 1 39.16 105 ALA B N 1
ATOM 1671 C CA . ALA B 1 105 ? 5.98 -35.344 -1.619 1 39.16 105 ALA B CA 1
ATOM 1672 C C . ALA B 1 105 ? 5.379 -36.219 -2.717 1 39.16 105 ALA B C 1
ATOM 1674 O O . ALA B 1 105 ? 4.496 -35.781 -3.453 1 39.16 105 ALA B O 1
#